Protein AF-A0A7K7WA60-F1 (afdb_monomer)

InterPro domains:
  IPR001965 Zinc finger, PHD-type [SM00249] (59-110)
  IPR001965 Zinc finger, PHD-type [SM00249] (158-195)
  IPR002999 Tudor domain [SM00333] (1-56)
  IPR011011 Zinc finger, FYVE/PHD-type [SSF57903] (53-120)
  IPR011011 Zinc finger, FYVE/PHD-type [SSF57903] (157-209)
  IPR013083 Zinc finger, RING/FYVE/PHD-type [G3DSA:3.30.40.10] (54-106)
  IPR019786 Zinc finger, PHD-type, conserved site [PS01359] (60-109)
  IPR019787 Zinc finger, PHD-finger [PF00628] (60-109)
  IPR019787 Zinc finger, PHD-finger [PS50016] (57-112)
  IPR040477 Lysine-specific demethylase 4-like, Tudor domain [PF18104] (4-39)
  IPR047400 PHD finger protein 19, Tudor domain [cd20451] (1-56)

Secondary structure (DSSP, 8-state):
--TT-EEEEE-TTS-EEEEEEEEEETTTTEEEEEETTS-EEEEEGGGEE-PPPTTS---BTTT-----BTTB-EEEPTTT--EEEGGGSSSPPPTT-SSTTPPP--HHHHHHHH--TTS---SSHHHHHHHHHHTS-SS-STTS----TTTS-TTTTEEEPTTT--EEEGGG-SS-SSPPPTT---EEEE-HHHHTSSPEEEEPPPPHHHHHHHHHHHHHHHSS-S-EEHHHHHHHHHHTTTTTT-GGGTT--HHHHHHHHHHHHHH-TTTEEEGGGGTS-TTEEEESS--PPPPPGGGS-SSPPPP-------------------

Organism: NCBI:txid2585813

Solvent-accessible surface area (backbone atoms only — not comparable to full-atom values): 19491 Å² total; per-residue (Å²): 139,56,68,72,41,72,34,39,35,53,47,94,53,66,48,71,41,62,29,33,28,70,41,78,38,78,91,73,47,26,30,36,31,36,34,87,86,68,49,74,49,79,42,46,53,93,39,52,46,67,66,45,67,88,92,60,84,73,34,19,79,77,82,66,50,65,78,66,48,94,97,28,46,68,48,57,16,70,81,38,56,42,20,31,29,19,77,75,34,70,54,64,52,71,84,75,91,55,64,92,91,61,76,50,65,46,62,69,54,33,49,68,72,27,46,33,88,47,22,21,46,76,66,63,70,58,22,54,52,41,56,60,38,51,49,45,76,92,63,67,75,84,80,47,74,87,66,62,91,81,77,58,69,50,46,54,34,31,48,54,20,72,82,83,63,49,77,40,36,40,17,71,34,62,63,56,89,54,46,70,53,49,30,60,54,50,56,51,32,34,44,22,51,83,53,74,45,76,52,47,70,41,82,43,80,56,50,58,56,52,52,51,44,41,43,50,45,35,55,38,73,80,41,93,57,77,66,42,45,56,65,61,49,50,51,50,47,63,76,39,48,72,66,61,57,32,61,90,56,62,82,63,52,77,85,59,48,55,63,50,46,53,50,32,51,67,70,40,57,88,52,30,42,53,22,57,85,70,82,43,62,85,56,28,37,30,61,68,62,96,61,61,61,78,63,70,76,89,78,55,74,95,65,75,85,68,87,80,77,86,76,79,84,78,84,79,84,88,81,88,82,90,84,80,92,130

Structure (mmCIF, N/CA/C/O backbone):
data_AF-A0A7K7WA60-F1
#
_entry.id   AF-A0A7K7WA60-F1
#
loop_
_atom_site.group_PDB
_atom_site.id
_atom_site.type_symbol
_atom_site.label_atom_id
_atom_site.label_alt_id
_atom_site.label_comp_id
_atom_site.label_asym_id
_atom_site.label_entity_id
_atom_site.label_seq_id
_atom_site.pdbx_PDB_ins_code
_atom_site.Cartn_x
_atom_site.Cartn_y
_atom_site.Cartn_z
_atom_site.occupancy
_atom_site.B_iso_or_equiv
_atom_site.auth_seq_id
_atom_site.auth_comp_id
_atom_site.auth_asym_id
_atom_site.auth_atom_id
_atom_site.pdbx_PDB_model_num
ATOM 1 N N . LEU A 1 1 ? 25.988 -6.274 -8.876 1.00 86.44 1 LEU A N 1
ATOM 2 C CA . LEU A 1 1 ? 25.800 -5.627 -7.558 1.00 86.44 1 LEU A CA 1
ATOM 3 C C . LEU A 1 1 ? 27.104 -5.752 -6.798 1.00 86.44 1 LEU A C 1
ATOM 5 O O . LEU A 1 1 ? 27.635 -6.856 -6.752 1.00 86.44 1 LEU A O 1
ATOM 9 N N . THR A 1 2 ? 27.623 -4.658 -6.253 1.00 91.44 2 THR A N 1
ATOM 10 C CA . THR A 1 2 ? 28.929 -4.633 -5.575 1.00 91.44 2 THR A CA 1
ATOM 11 C C . THR A 1 2 ? 28.818 -4.040 -4.174 1.00 91.44 2 THR A C 1
ATOM 13 O O . THR A 1 2 ? 27.894 -3.280 -3.874 1.00 91.44 2 THR A O 1
ATOM 16 N N . GLU A 1 3 ? 29.740 -4.409 -3.285 1.00 94.75 3 GLU A N 1
ATOM 17 C CA . GLU A 1 3 ? 29.825 -3.792 -1.961 1.00 94.75 3 GLU A CA 1
ATOM 18 C C . GLU A 1 3 ? 30.139 -2.296 -2.079 1.00 94.75 3 GLU A C 1
ATOM 20 O O . GLU A 1 3 ? 30.864 -1.857 -2.967 1.00 94.75 3 GLU A O 1
ATOM 25 N N . GLY A 1 4 ? 29.538 -1.490 -1.207 1.00 92.94 4 GLY A N 1
ATOM 26 C CA . GLY A 1 4 ? 29.656 -0.035 -1.239 1.00 92.94 4 GLY A CA 1
ATOM 27 C C . GLY A 1 4 ? 28.701 0.669 -2.209 1.00 92.94 4 GLY A C 1
ATOM 28 O O . GLY A 1 4 ? 28.496 1.872 -2.049 1.00 92.94 4 GLY A O 1
ATOM 29 N N . GLN A 1 5 ? 28.067 -0.053 -3.139 1.00 93.00 5 GLN A N 1
ATOM 30 C CA . GLN A 1 5 ? 27.120 0.509 -4.104 1.00 93.00 5 GLN A CA 1
ATOM 31 C C . GLN A 1 5 ? 25.846 1.032 -3.418 1.00 93.00 5 GLN A C 1
ATOM 33 O O . GLN A 1 5 ? 25.255 0.348 -2.575 1.00 93.00 5 GLN A O 1
ATOM 38 N N . TYR A 1 6 ? 25.396 2.224 -3.821 1.00 93.50 6 TYR A N 1
ATOM 39 C CA . TYR A 1 6 ? 24.077 2.753 -3.467 1.00 93.50 6 TYR A CA 1
ATOM 40 C C . TYR A 1 6 ? 23.006 2.223 -4.422 1.00 93.50 6 TYR A C 1
ATOM 42 O O . TYR A 1 6 ? 23.188 2.217 -5.641 1.00 93.50 6 TYR A O 1
ATOM 50 N N . VAL A 1 7 ? 21.888 1.771 -3.862 1.00 94.38 7 VAL A N 1
ATOM 51 C CA . VAL A 1 7 ? 20.790 1.123 -4.585 1.00 94.38 7 VAL A CA 1
ATOM 52 C C . VAL A 1 7 ? 19.435 1.524 -4.005 1.00 94.38 7 VAL A C 1
ATOM 54 O O . VAL A 1 7 ? 19.339 1.941 -2.853 1.00 94.38 7 VAL A O 1
ATOM 57 N N . LEU A 1 8 ? 18.376 1.372 -4.801 1.00 94.00 8 LEU A N 1
ATOM 58 C CA . LEU A 1 8 ? 16.996 1.477 -4.336 1.00 94.00 8 LEU A CA 1
ATOM 59 C C . LEU A 1 8 ? 16.448 0.078 -4.057 1.00 94.00 8 LEU A C 1
ATOM 61 O O . LEU A 1 8 ? 16.379 -0.757 -4.957 1.00 94.00 8 LEU A O 1
ATOM 65 N N . CYS A 1 9 ? 16.022 -0.172 -2.828 1.00 94.06 9 CYS A N 1
ATOM 66 C CA . CYS A 1 9 ? 15.467 -1.450 -2.400 1.00 94.06 9 CYS A CA 1
ATOM 67 C C . CYS A 1 9 ? 13.950 -1.352 -2.266 1.00 94.06 9 CYS A C 1
ATOM 69 O O . CYS A 1 9 ? 13.446 -0.478 -1.561 1.00 94.06 9 CYS A O 1
ATOM 71 N N . ARG A 1 10 ? 13.222 -2.267 -2.907 1.00 93.38 10 ARG A N 1
ATOM 72 C CA . ARG A 1 10 ? 11.777 -2.415 -2.732 1.00 93.38 10 ARG A CA 1
ATOM 73 C C . ARG A 1 10 ? 11.485 -3.113 -1.402 1.00 93.38 10 ARG A C 1
ATOM 75 O O . ARG A 1 10 ? 12.012 -4.192 -1.148 1.00 93.38 10 ARG A O 1
ATOM 82 N N . TRP A 1 11 ? 10.629 -2.523 -0.573 1.00 92.38 11 TRP A N 1
ATOM 83 C CA . TRP A 1 11 ? 10.268 -3.063 0.739 1.00 92.38 11 TRP A CA 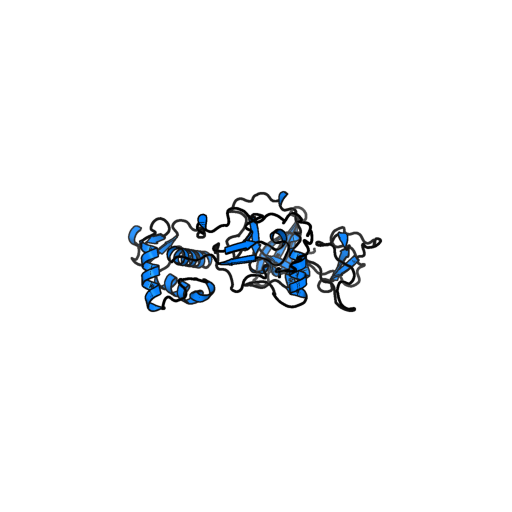1
ATOM 84 C C . TRP A 1 11 ? 8.901 -3.759 0.750 1.00 92.38 11 TRP A C 1
ATOM 86 O O . TRP A 1 11 ? 8.201 -3.826 -0.263 1.00 92.38 11 TRP A O 1
ATOM 96 N N . THR A 1 12 ? 8.508 -4.291 1.912 1.00 88.69 12 THR A N 1
ATOM 97 C CA . THR A 1 12 ? 7.264 -5.065 2.094 1.00 88.69 12 THR A CA 1
ATOM 98 C C . THR A 1 12 ? 5.980 -4.245 1.962 1.00 88.69 12 THR A C 1
ATOM 100 O O . THR A 1 12 ? 4.900 -4.818 1.943 1.00 88.69 12 THR A O 1
ATOM 103 N N . ASP A 1 13 ? 6.072 -2.918 1.915 1.00 88.00 13 ASP A N 1
ATOM 104 C CA . ASP A 1 13 ? 4.957 -2.003 1.631 1.00 88.00 13 ASP A CA 1
ATOM 105 C C . ASP A 1 13 ? 4.886 -1.597 0.146 1.00 88.00 13 ASP A C 1
ATOM 107 O O . ASP A 1 13 ? 4.010 -0.832 -0.257 1.00 88.00 13 ASP A O 1
ATOM 111 N N . GLY A 1 14 ? 5.796 -2.119 -0.683 1.00 88.00 14 GLY A N 1
ATOM 112 C CA . GLY A 1 14 ? 5.893 -1.819 -2.105 1.00 88.00 14 GLY A CA 1
ATOM 113 C C . GLY A 1 14 ? 6.617 -0.513 -2.441 1.00 88.00 14 GLY A C 1
ATOM 114 O O . GLY A 1 14 ? 6.744 -0.215 -3.630 1.00 88.00 14 GLY A O 1
ATOM 115 N N . LEU A 1 15 ? 7.097 0.239 -1.444 1.00 93.12 15 LEU A N 1
ATOM 116 C CA . LEU A 1 15 ? 7.880 1.462 -1.632 1.00 93.12 15 LEU A CA 1
ATOM 117 C C . LEU A 1 15 ? 9.367 1.151 -1.839 1.00 93.12 15 LEU A C 1
ATOM 119 O O . LEU A 1 15 ? 9.827 0.034 -1.596 1.00 93.12 15 LEU A O 1
ATOM 123 N N . TYR A 1 16 ? 10.109 2.151 -2.316 1.00 93.12 16 TYR A N 1
ATOM 124 C CA . TYR A 1 16 ? 11.544 2.060 -2.575 1.00 93.12 16 TYR A CA 1
ATOM 125 C C . TYR A 1 16 ? 12.317 2.926 -1.588 1.00 93.12 16 TYR A C 1
ATOM 127 O O . TYR A 1 16 ? 11.989 4.097 -1.410 1.00 93.12 16 TYR A O 1
ATOM 135 N N . TYR A 1 17 ? 13.366 2.353 -1.009 1.00 95.00 17 TYR A N 1
ATOM 136 C CA . TYR A 1 17 ? 14.212 2.992 -0.007 1.00 95.00 17 TYR A CA 1
ATOM 137 C C . TYR A 1 17 ? 15.661 2.996 -0.472 1.00 95.00 17 TYR A C 1
ATOM 139 O O . TYR A 1 17 ? 16.139 1.995 -1.014 1.00 95.00 17 TYR A O 1
ATOM 147 N N . LEU A 1 18 ? 16.358 4.111 -0.263 1.00 94.69 18 LEU A N 1
ATOM 148 C CA . LEU A 1 18 ? 17.784 4.201 -0.541 1.00 94.69 18 LEU A CA 1
ATOM 149 C C . LEU A 1 18 ? 18.560 3.359 0.475 1.00 94.69 18 LEU A C 1
ATOM 151 O O . LEU A 1 18 ? 18.296 3.392 1.677 1.00 94.69 18 LEU A O 1
ATOM 155 N N . GLY A 1 19 ? 19.533 2.601 -0.016 1.00 96.00 19 GLY A N 1
ATOM 156 C CA . GLY A 1 19 ? 20.423 1.833 0.835 1.00 96.00 19 GLY A CA 1
ATOM 157 C C . GLY A 1 19 ? 21.795 1.627 0.215 1.00 96.00 19 GLY A C 1
ATOM 158 O O . GLY A 1 19 ? 21.986 1.759 -0.993 1.00 96.00 19 GLY A O 1
ATOM 159 N N . LYS A 1 20 ? 22.762 1.290 1.068 1.00 97.06 20 LYS A N 1
ATOM 160 C CA . LYS A 1 20 ? 24.139 0.969 0.688 1.00 97.06 20 LYS A CA 1
ATOM 161 C C . LYS A 1 20 ? 24.409 -0.515 0.902 1.00 97.06 20 LYS A C 1
ATOM 163 O O . LYS A 1 20 ? 24.217 -1.028 2.009 1.00 97.06 20 LYS A O 1
ATOM 168 N N . ILE A 1 21 ? 24.878 -1.201 -0.138 1.00 97.44 21 ILE A N 1
ATOM 169 C CA . ILE A 1 21 ? 25.244 -2.618 -0.061 1.00 97.44 21 ILE A CA 1
ATOM 170 C C . ILE A 1 21 ? 26.464 -2.771 0.851 1.00 97.44 21 ILE A C 1
ATOM 172 O O . ILE A 1 21 ? 27.498 -2.138 0.645 1.00 97.44 21 ILE A O 1
ATOM 176 N N . LYS A 1 22 ? 26.337 -3.618 1.873 1.00 97.12 22 LYS A N 1
ATOM 177 C CA . LYS A 1 22 ? 27.415 -3.970 2.805 1.00 97.12 22 LYS A CA 1
ATOM 178 C C . LYS A 1 22 ? 28.029 -5.326 2.522 1.00 97.12 22 LYS A C 1
ATOM 180 O O . LYS A 1 22 ? 29.212 -5.478 2.772 1.00 97.12 22 LYS A O 1
ATOM 185 N N . ARG A 1 23 ? 27.225 -6.299 2.084 1.00 96.62 23 ARG A N 1
ATOM 186 C CA . ARG A 1 23 ? 27.684 -7.646 1.714 1.00 96.62 23 ARG A CA 1
ATOM 187 C C . ARG A 1 23 ? 26.853 -8.196 0.570 1.00 96.62 23 ARG A C 1
ATOM 189 O O . ARG A 1 23 ? 25.649 -7.932 0.514 1.00 96.62 23 ARG A O 1
ATOM 196 N N . VAL A 1 24 ? 27.463 -9.004 -0.291 1.00 96.62 24 VAL A N 1
ATOM 197 C CA . VAL A 1 24 ? 26.779 -9.706 -1.387 1.00 96.62 24 VAL A CA 1
ATOM 198 C C . VAL A 1 24 ? 26.836 -11.214 -1.140 1.00 96.62 24 VAL A C 1
ATOM 200 O O . VAL A 1 24 ? 27.896 -11.762 -0.866 1.00 96.62 24 VAL A O 1
ATOM 203 N N . SER A 1 25 ? 25.694 -11.898 -1.233 1.00 94.88 25 SER A N 1
ATOM 204 C CA . SER A 1 25 ? 25.605 -13.357 -1.145 1.00 94.88 25 SER A CA 1
ATOM 205 C C . SER A 1 25 ? 25.096 -13.928 -2.465 1.00 94.88 25 SER A C 1
ATOM 207 O O . SER A 1 25 ? 23.914 -13.809 -2.786 1.00 94.88 25 SER A O 1
ATOM 209 N N . GLY A 1 26 ? 25.997 -14.567 -3.219 1.00 91.56 26 GLY A N 1
ATOM 210 C CA . GLY A 1 26 ? 25.660 -15.257 -4.469 1.00 91.56 26 GLY A CA 1
ATOM 211 C C . GLY A 1 26 ? 24.759 -16.473 -4.256 1.00 91.56 26 GLY A C 1
ATOM 212 O O . GLY A 1 26 ? 23.764 -16.633 -4.957 1.00 91.56 26 GLY A O 1
ATOM 213 N N . SER A 1 27 ? 25.042 -17.286 -3.234 1.00 91.88 27 SER A N 1
ATOM 214 C CA . SER A 1 27 ? 24.275 -18.505 -2.935 1.00 91.88 27 SER A CA 1
ATOM 215 C C . SER A 1 27 ? 22.827 -18.226 -2.534 1.00 91.88 27 SER A C 1
ATOM 217 O O . SER A 1 27 ? 21.926 -18.960 -2.919 1.00 91.88 27 SER A O 1
ATOM 219 N N . LYS A 1 28 ? 22.585 -17.140 -1.791 1.00 90.12 28 LYS A N 1
ATOM 220 C CA . LYS A 1 28 ? 21.239 -16.736 -1.357 1.00 90.12 28 LYS A CA 1
ATOM 221 C C . LYS A 1 28 ? 20.584 -15.712 -2.281 1.00 90.12 28 LYS A C 1
ATOM 223 O O . LYS A 1 28 ? 19.523 -15.203 -1.924 1.00 90.12 28 LYS A O 1
ATOM 228 N N . GLN A 1 29 ? 21.233 -15.343 -3.391 1.00 94.12 29 GLN A N 1
ATOM 229 C CA . GLN A 1 29 ? 20.758 -14.320 -4.333 1.00 94.12 29 GLN A CA 1
ATOM 230 C C . GLN A 1 29 ? 20.267 -13.049 -3.605 1.00 94.12 29 GLN A C 1
ATOM 232 O O . GLN A 1 29 ? 19.177 -12.528 -3.859 1.00 94.12 29 GLN A O 1
ATOM 237 N N . SER A 1 30 ? 21.041 -12.587 -2.615 1.00 95.88 30 SER A N 1
ATOM 238 C CA . SER A 1 30 ? 20.673 -11.464 -1.743 1.00 95.88 30 SER A CA 1
ATOM 239 C C . SER A 1 30 ? 21.870 -10.602 -1.346 1.00 95.88 30 SER A C 1
ATOM 241 O O . SER A 1 30 ? 23.029 -10.999 -1.478 1.00 95.88 30 SER A O 1
ATOM 243 N N . CYS A 1 31 ? 21.593 -9.391 -0.872 1.00 97.06 31 CYS A N 1
ATOM 244 C CA . CYS A 1 31 ? 22.583 -8.450 -0.360 1.00 97.06 31 CYS A CA 1
ATOM 245 C C . CYS A 1 31 ? 22.190 -7.981 1.041 1.00 97.06 31 CYS A C 1
ATOM 247 O O . CYS A 1 31 ? 21.019 -7.714 1.301 1.00 97.06 31 CYS A O 1
ATOM 249 N N . LEU A 1 32 ? 23.167 -7.826 1.932 1.00 97.50 32 LEU A N 1
ATOM 250 C CA . LEU A 1 32 ? 22.970 -7.107 3.186 1.00 97.50 32 LEU A CA 1
ATOM 251 C C . LEU A 1 32 ? 23.038 -5.610 2.887 1.00 97.50 32 LEU A C 1
ATOM 253 O O . LEU A 1 32 ? 24.071 -5.127 2.423 1.00 97.50 32 LEU A O 1
ATOM 257 N N . VAL A 1 33 ? 21.961 -4.879 3.160 1.00 97.69 33 VAL A N 1
ATOM 258 C CA . VAL A 1 33 ? 21.838 -3.448 2.855 1.00 97.69 33 VAL A CA 1
ATOM 259 C C . VAL A 1 33 ? 21.688 -2.656 4.150 1.00 97.69 33 VAL A C 1
ATOM 261 O O . VAL A 1 33 ? 20.957 -3.069 5.048 1.00 97.69 33 VAL A O 1
ATOM 264 N N . THR A 1 34 ? 22.403 -1.533 4.259 1.00 97.75 34 THR A N 1
ATOM 265 C CA . THR A 1 34 ? 22.184 -0.517 5.303 1.00 97.75 34 THR A CA 1
ATOM 266 C C . THR A 1 34 ? 21.328 0.611 4.741 1.00 97.75 34 THR A C 1
ATOM 268 O O . THR A 1 34 ? 21.679 1.161 3.698 1.00 97.75 34 THR A O 1
ATOM 271 N N . PHE A 1 35 ? 20.232 0.935 5.420 1.00 97.00 35 PHE A N 1
ATOM 272 C CA . PHE A 1 35 ? 19.309 2.010 5.048 1.00 97.00 35 PHE A CA 1
ATOM 273 C C . PHE A 1 35 ? 19.679 3.331 5.736 1.00 97.00 35 PHE A C 1
ATOM 275 O O . PHE A 1 35 ? 20.561 3.366 6.596 1.00 97.00 35 PHE A O 1
ATOM 282 N N . GLU A 1 36 ? 19.011 4.420 5.353 1.00 96.00 36 GLU A N 1
ATOM 283 C CA . GLU A 1 36 ? 19.264 5.777 5.869 1.00 96.00 36 GLU A CA 1
ATOM 284 C C . GLU A 1 36 ? 19.056 5.903 7.388 1.00 96.00 36 GLU A C 1
ATOM 286 O O . GLU A 1 36 ? 19.738 6.684 8.043 1.00 96.00 36 GLU A O 1
ATOM 291 N N . ASP A 1 37 ? 18.176 5.085 7.971 1.00 94.94 37 ASP A N 1
ATOM 292 C CA . ASP A 1 37 ? 17.924 5.013 9.417 1.00 94.94 37 ASP A CA 1
ATOM 293 C C . ASP A 1 37 ? 18.926 4.118 10.176 1.00 94.94 37 ASP A C 1
ATOM 295 O O . ASP A 1 37 ? 18.720 3.791 11.345 1.00 94.94 37 ASP A O 1
ATOM 299 N N . ASN A 1 38 ? 20.011 3.700 9.515 1.00 95.50 38 ASN A N 1
ATOM 300 C CA . ASN A 1 38 ? 21.022 2.752 9.993 1.00 95.50 38 ASN A CA 1
ATOM 301 C C . ASN A 1 38 ? 20.531 1.314 10.220 1.00 95.50 38 ASN A C 1
ATOM 303 O O . ASN A 1 38 ? 21.319 0.460 10.652 1.00 95.50 38 ASN A O 1
ATOM 307 N N . SER A 1 39 ? 19.275 0.997 9.898 1.00 96.56 39 SER A N 1
ATOM 308 C CA . SER A 1 39 ? 18.794 -0.379 9.943 1.00 96.56 39 SER A CA 1
ATOM 309 C C . SER A 1 39 ? 19.490 -1.243 8.884 1.00 96.56 39 SER A C 1
ATOM 311 O O . SER A 1 39 ? 19.956 -0.760 7.846 1.00 96.56 39 SER A O 1
ATOM 313 N N . LYS A 1 40 ? 19.617 -2.546 9.165 1.00 97.38 40 LYS A N 1
ATOM 314 C CA . LYS A 1 40 ? 20.321 -3.505 8.302 1.00 97.38 40 LYS A CA 1
ATOM 315 C C . LYS A 1 40 ? 19.440 -4.711 8.032 1.00 97.38 40 LYS A C 1
ATOM 317 O O . LYS A 1 40 ? 19.065 -5.413 8.968 1.00 97.38 40 LYS A O 1
ATOM 322 N N . TYR A 1 41 ? 19.169 -4.983 6.759 1.00 96.88 41 TYR A N 1
ATOM 323 C CA . TYR A 1 41 ? 18.376 -6.141 6.348 1.00 96.88 41 TYR A CA 1
ATOM 324 C C . TYR A 1 41 ? 18.967 -6.817 5.115 1.00 96.88 41 TYR A C 1
ATOM 326 O O . TYR A 1 41 ? 19.611 -6.181 4.279 1.00 96.88 41 TYR A O 1
ATOM 334 N N . TRP A 1 42 ? 18.736 -8.124 5.009 1.00 96.06 42 TRP A N 1
ATOM 335 C CA . TRP A 1 42 ? 18.990 -8.871 3.784 1.00 96.06 42 TRP A CA 1
ATOM 336 C C . TRP A 1 42 ? 17.872 -8.592 2.779 1.00 96.06 42 TRP A C 1
ATOM 338 O O . TRP A 1 42 ? 16.696 -8.759 3.097 1.00 96.06 42 TRP A O 1
ATOM 348 N N . VAL A 1 43 ? 18.246 -8.176 1.573 1.00 95.38 43 VAL A N 1
ATOM 349 C CA . VAL A 1 43 ? 17.335 -7.857 0.469 1.00 95.38 43 VAL A CA 1
ATOM 350 C C . VAL A 1 43 ? 17.661 -8.768 -0.710 1.00 95.38 43 VAL A C 1
ATOM 352 O O . VAL A 1 43 ? 18.823 -8.904 -1.0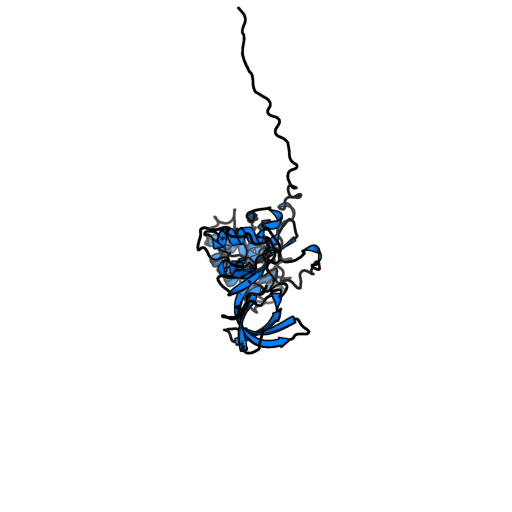92 1.00 95.38 43 VAL A O 1
ATOM 355 N N . LEU A 1 44 ? 16.647 -9.415 -1.281 1.00 93.62 44 LEU A N 1
ATOM 356 C CA . LEU A 1 44 ? 16.804 -10.288 -2.447 1.00 93.62 44 LEU A CA 1
ATOM 357 C C . LEU A 1 44 ? 17.194 -9.466 -3.680 1.00 93.62 44 LEU A C 1
ATOM 359 O O . LEU A 1 44 ? 16.699 -8.356 -3.863 1.00 93.62 44 LEU A O 1
ATOM 363 N N . TRP A 1 45 ? 18.011 -10.021 -4.578 1.00 92.06 45 TRP A N 1
ATOM 364 C CA . TRP A 1 45 ? 18.452 -9.322 -5.794 1.00 92.06 45 TRP A CA 1
ATOM 365 C C . TRP A 1 45 ? 17.286 -8.838 -6.663 1.00 92.06 45 TRP A C 1
ATOM 367 O O . TRP A 1 45 ? 17.348 -7.750 -7.234 1.00 92.06 45 TRP A O 1
ATOM 377 N N . LYS A 1 46 ? 16.183 -9.598 -6.710 1.00 87.88 46 LYS A N 1
ATOM 378 C CA . LYS A 1 46 ? 14.960 -9.216 -7.436 1.00 87.88 46 LYS A CA 1
ATOM 379 C C . LYS A 1 46 ? 14.303 -7.930 -6.914 1.00 87.88 46 LYS A C 1
ATOM 381 O O . LYS A 1 46 ? 13.603 -7.262 -7.674 1.00 87.88 46 LYS A O 1
ATOM 386 N N . ASP A 1 47 ? 14.545 -7.582 -5.651 1.00 91.62 47 ASP A N 1
ATOM 387 C CA . ASP A 1 47 ? 13.987 -6.410 -4.973 1.00 91.62 47 ASP A CA 1
ATOM 388 C C . ASP A 1 47 ? 14.993 -5.240 -4.918 1.00 91.62 47 ASP A C 1
ATOM 390 O O . ASP A 1 47 ? 14.687 -4.190 -4.355 1.00 91.62 47 ASP A O 1
ATOM 394 N N . ILE A 1 48 ? 16.170 -5.382 -5.543 1.00 92.81 48 ILE A N 1
ATOM 395 C CA . ILE A 1 48 ? 17.198 -4.339 -5.651 1.00 92.81 48 ILE A CA 1
ATOM 396 C C . ILE A 1 48 ? 17.167 -3.716 -7.051 1.00 92.81 48 ILE A C 1
ATOM 398 O O . ILE A 1 48 ? 17.262 -4.390 -8.080 1.00 92.81 48 ILE A O 1
ATOM 402 N N . GLN A 1 49 ? 17.072 -2.392 -7.091 1.00 89.81 49 GLN A N 1
ATOM 403 C CA . GLN A 1 49 ? 17.189 -1.573 -8.286 1.00 89.81 49 GLN A CA 1
ATOM 404 C C . GLN A 1 49 ? 18.496 -0.772 -8.233 1.00 89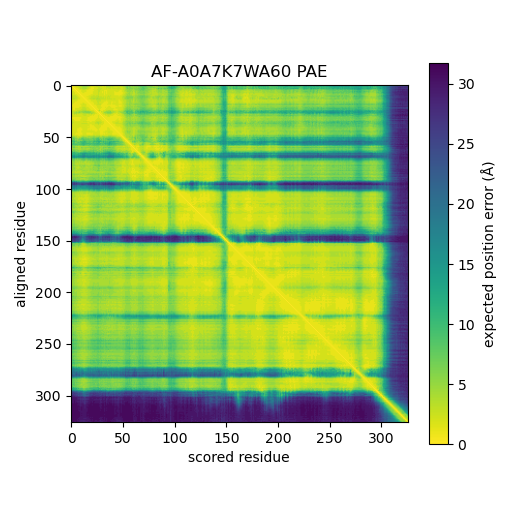.81 49 GLN A C 1
ATOM 406 O O . GLN A 1 49 ? 18.745 -0.028 -7.288 1.00 89.81 49 GLN A O 1
ATOM 411 N N . HIS A 1 50 ? 19.308 -0.897 -9.281 1.00 88.06 50 HIS A N 1
ATOM 412 C CA . HIS A 1 50 ? 20.539 -0.133 -9.476 1.00 88.06 50 HIS A CA 1
ATOM 413 C C . HIS A 1 50 ? 20.495 0.625 -10.809 1.00 88.06 50 HIS A C 1
ATOM 415 O O . HIS A 1 50 ? 19.613 0.384 -11.638 1.00 88.06 50 HIS A O 1
ATOM 421 N N . ALA A 1 51 ? 21.430 1.554 -10.997 1.00 85.56 51 ALA A N 1
ATOM 422 C CA . ALA A 1 51 ? 21.625 2.238 -12.268 1.00 85.56 51 ALA A CA 1
ATOM 423 C C . ALA A 1 51 ? 22.562 1.438 -13.189 1.00 85.56 51 ALA A C 1
ATOM 425 O O . ALA A 1 51 ? 23.363 0.625 -12.714 1.00 85.56 51 ALA A O 1
ATOM 426 N N . GLY A 1 52 ? 22.435 1.659 -14.496 1.00 81.19 52 GLY A N 1
ATOM 427 C CA . GLY A 1 52 ? 23.452 1.302 -15.478 1.00 81.19 52 GLY A CA 1
ATOM 428 C C . GLY A 1 52 ? 24.699 2.163 -15.296 1.00 81.19 52 GLY A C 1
ATOM 429 O O . GLY A 1 52 ? 24.643 3.230 -14.680 1.00 81.19 52 GLY A O 1
ATOM 430 N N . VAL A 1 53 ? 25.826 1.679 -15.807 1.00 80.38 53 VAL A N 1
ATOM 431 C CA . VAL A 1 53 ? 27.101 2.395 -15.758 1.00 80.38 53 VAL A CA 1
ATOM 432 C C . VAL A 1 53 ? 27.196 3.284 -17.006 1.00 80.38 53 VAL A C 1
ATOM 434 O O . VAL A 1 53 ? 27.080 2.763 -18.116 1.00 80.38 53 VAL A O 1
ATOM 437 N N . PRO A 1 54 ? 27.359 4.614 -16.865 1.00 77.94 54 PRO A N 1
ATOM 438 C CA . PRO A 1 54 ? 27.532 5.500 -18.013 1.00 77.94 54 PRO A CA 1
ATOM 439 C C . PRO A 1 54 ? 28.747 5.096 -18.855 1.00 77.94 54 PRO A C 1
ATOM 441 O O . PRO A 1 54 ? 29.807 4.810 -18.305 1.00 77.94 54 PRO A O 1
ATOM 444 N N . GLY A 1 55 ? 28.599 5.091 -20.180 1.00 77.31 55 GLY A N 1
ATOM 445 C CA . GLY A 1 55 ? 29.676 4.745 -21.115 1.00 77.31 55 GLY A CA 1
ATOM 446 C C . GLY A 1 55 ? 29.843 3.248 -21.399 1.00 77.31 55 GLY A C 1
ATOM 447 O O . GLY A 1 55 ? 30.591 2.901 -22.307 1.00 77.31 55 GLY A O 1
ATOM 448 N N . GLU A 1 56 ? 29.138 2.359 -20.689 1.00 83.12 56 GLU A N 1
ATOM 449 C CA . GLU A 1 56 ? 29.081 0.941 -21.065 1.00 83.12 56 GLU A CA 1
ATOM 450 C C . GLU A 1 56 ? 28.158 0.713 -22.272 1.00 83.12 56 GLU A C 1
ATOM 452 O O . GLU A 1 56 ? 27.118 1.362 -22.418 1.00 83.12 56 GLU A O 1
ATOM 457 N N . GLU A 1 57 ? 28.510 -0.265 -23.112 1.00 83.06 57 GLU A N 1
ATOM 458 C CA . GLU A 1 57 ? 27.643 -0.709 -24.206 1.00 83.06 57 GLU A CA 1
ATOM 459 C C . GLU A 1 57 ? 26.280 -1.197 -23.685 1.00 83.06 57 GLU A C 1
ATOM 461 O O . GLU A 1 57 ? 26.214 -1.943 -22.695 1.00 83.06 57 GLU A O 1
ATOM 466 N N . PRO A 1 58 ? 25.178 -0.847 -24.371 1.00 83.50 58 PRO A N 1
ATOM 467 C CA . PRO A 1 58 ? 23.848 -1.243 -23.950 1.00 83.50 58 PRO A CA 1
ATOM 468 C C . PRO A 1 58 ? 23.681 -2.764 -24.051 1.00 83.50 58 PRO A C 1
ATOM 470 O O . PRO A 1 58 ? 23.661 -3.344 -25.133 1.00 83.50 58 PRO A O 1
ATOM 473 N N . LYS A 1 59 ? 23.507 -3.416 -22.900 1.00 90.81 59 LYS A N 1
ATOM 474 C CA . LYS A 1 59 ? 23.114 -4.828 -22.796 1.00 90.81 59 LYS A CA 1
ATOM 475 C C . LYS A 1 59 ? 21.769 -4.961 -22.103 1.00 90.81 59 LYS A C 1
ATOM 477 O O . LYS A 1 59 ? 21.408 -4.150 -21.243 1.00 90.81 59 LYS A O 1
ATOM 482 N N . CYS A 1 60 ? 21.027 -6.008 -22.442 1.00 92.25 60 CYS A N 1
ATOM 483 C CA . CYS A 1 60 ? 19.769 -6.285 -21.775 1.00 92.25 60 CYS A CA 1
ATOM 484 C C . CYS A 1 60 ? 20.001 -6.730 -20.328 1.00 92.25 60 CYS A C 1
ATOM 486 O O . CYS A 1 60 ? 20.723 -7.681 -20.054 1.00 92.25 60 CYS A O 1
ATOM 488 N N . SER A 1 61 ? 19.315 -6.089 -19.386 1.00 90.38 61 SER A N 1
ATOM 489 C CA . SER A 1 61 ? 19.416 -6.389 -17.950 1.00 90.38 61 SER A CA 1
ATOM 490 C C . SER A 1 61 ? 18.687 -7.671 -17.532 1.00 90.38 61 SER A C 1
ATOM 492 O O . SER A 1 61 ? 18.673 -8.003 -16.349 1.00 90.38 61 SER A O 1
ATOM 494 N N . VAL A 1 62 ? 18.043 -8.360 -18.478 1.00 90.56 62 VAL A N 1
ATOM 495 C CA . VAL A 1 62 ? 17.291 -9.601 -18.247 1.00 90.56 62 VAL A CA 1
ATOM 496 C C . VAL A 1 62 ? 18.064 -10.799 -18.795 1.00 90.56 62 VAL A C 1
ATOM 498 O O . VAL A 1 62 ? 18.410 -11.684 -18.024 1.00 90.56 62 VA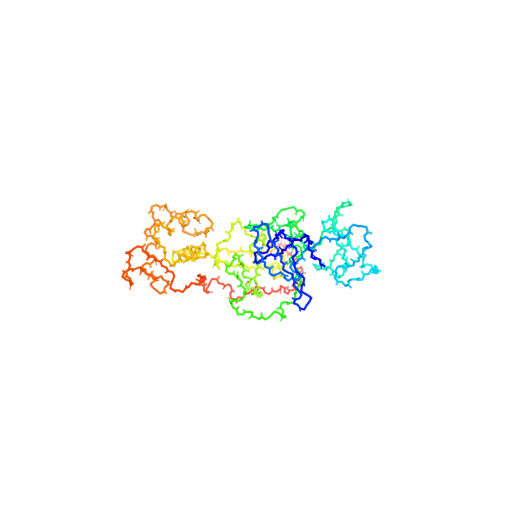L A O 1
ATOM 501 N N . CYS A 1 63 ? 18.380 -10.817 -20.095 1.00 92.00 63 CYS A N 1
ATOM 502 C CA . CYS A 1 63 ? 19.094 -11.932 -20.733 1.00 92.00 63 CYS A CA 1
ATOM 503 C C . CYS A 1 63 ? 20.615 -11.730 -20.838 1.00 92.00 63 CYS A C 1
ATOM 505 O O . CYS A 1 63 ? 21.316 -12.636 -21.272 1.00 92.00 63 CYS A O 1
ATOM 507 N N . LEU A 1 64 ? 21.129 -10.544 -20.481 1.00 89.62 64 LEU A N 1
ATOM 508 C CA . LEU A 1 64 ? 22.539 -10.139 -20.612 1.00 89.62 64 LEU A CA 1
ATOM 509 C C . LEU A 1 64 ? 23.070 -10.059 -22.057 1.00 89.62 64 LEU A C 1
ATOM 511 O O . LEU A 1 64 ? 24.235 -9.717 -22.257 1.00 89.62 64 LEU A O 1
ATOM 515 N N . GLY A 1 65 ? 22.221 -10.304 -23.059 1.00 89.12 65 GLY A N 1
ATOM 516 C CA . GLY A 1 65 ? 22.561 -10.198 -24.475 1.00 89.12 65 GLY A CA 1
ATOM 517 C C . GLY A 1 65 ? 22.752 -8.754 -24.950 1.00 89.12 65 GLY A C 1
ATOM 518 O O . GLY A 1 65 ? 22.150 -7.819 -24.413 1.00 89.12 65 GLY A O 1
ATOM 519 N N . LYS A 1 66 ? 23.585 -8.594 -25.984 1.00 86.88 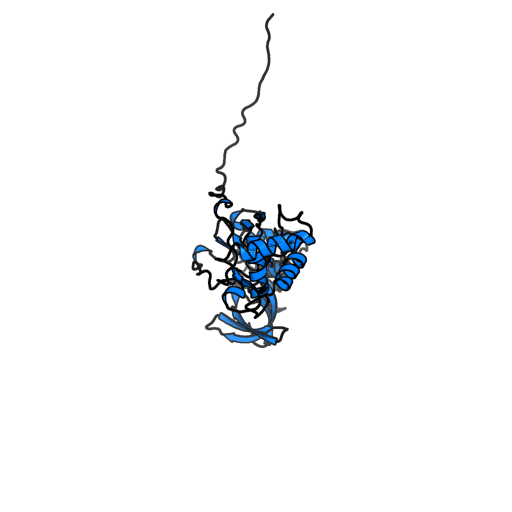66 LYS A N 1
ATOM 520 C CA . LYS A 1 66 ? 23.915 -7.307 -26.625 1.00 86.88 66 LYS A CA 1
ATOM 521 C C . LYS A 1 66 ? 23.330 -7.147 -28.031 1.00 86.88 66 LYS A C 1
ATOM 523 O O . LYS A 1 66 ? 23.294 -6.042 -28.553 1.00 86.88 66 LYS A O 1
ATOM 528 N N . THR A 1 67 ? 22.906 -8.239 -28.660 1.00 83.88 67 THR A N 1
ATOM 529 C CA . THR A 1 67 ? 22.483 -8.245 -30.062 1.00 83.88 67 THR A CA 1
ATOM 530 C C . THR A 1 67 ? 21.047 -7.732 -30.199 1.00 83.88 67 THR A C 1
ATOM 532 O O . THR A 1 67 ? 20.139 -8.327 -29.609 1.00 83.88 67 THR A O 1
ATOM 535 N N . PRO A 1 68 ? 20.800 -6.635 -30.935 1.00 80.75 68 PRO A N 1
ATOM 536 C CA . PRO A 1 68 ? 19.445 -6.264 -31.324 1.00 80.75 68 PRO A CA 1
ATOM 537 C C . PRO A 1 68 ? 18.921 -7.258 -32.370 1.00 80.75 68 PRO A C 1
ATOM 539 O O . PRO A 1 68 ? 19.690 -7.798 -33.167 1.00 80.75 68 PRO A O 1
ATOM 542 N N . GLY A 1 69 ? 17.616 -7.526 -32.346 1.00 77.25 69 GLY A N 1
ATOM 543 C CA . GLY A 1 69 ? 16.935 -8.339 -33.356 1.00 77.25 69 GLY A CA 1
ATOM 544 C C . GLY A 1 69 ? 15.912 -7.513 -34.141 1.00 77.25 69 GLY A C 1
ATOM 545 O O . GLY A 1 69 ? 15.518 -6.444 -33.674 1.00 77.25 69 GLY A O 1
ATOM 546 N N . PRO A 1 70 ? 15.420 -8.000 -35.295 1.00 74.44 70 PRO A N 1
ATOM 547 C CA . PRO A 1 70 ? 14.339 -7.337 -36.023 1.00 74.44 70 PRO A CA 1
ATOM 548 C C . PRO A 1 70 ? 13.113 -7.175 -35.108 1.00 74.44 70 PRO A C 1
ATOM 550 O O . PRO A 1 70 ? 12.574 -8.169 -34.624 1.00 74.44 70 PRO A O 1
ATOM 553 N N . ALA A 1 71 ? 12.702 -5.932 -34.831 1.00 81.31 71 ALA A N 1
ATOM 554 C CA . ALA A 1 71 ? 11.628 -5.593 -33.882 1.00 81.31 71 ALA A CA 1
ATOM 555 C C . ALA A 1 71 ? 11.854 -6.066 -32.422 1.00 81.31 71 ALA A C 1
ATOM 557 O O . ALA A 1 71 ? 10.900 -6.275 -31.667 1.00 81.31 71 ALA A O 1
ATOM 558 N N . ASN A 1 72 ? 13.114 -6.241 -32.016 1.00 88.88 72 ASN A N 1
ATOM 559 C CA . ASN A 1 72 ? 13.511 -6.529 -30.640 1.00 88.88 72 ASN A CA 1
ATOM 560 C C . ASN A 1 72 ? 14.777 -5.738 -30.284 1.00 88.88 72 ASN A C 1
ATOM 562 O O . ASN A 1 72 ? 15.825 -6.308 -29.971 1.00 88.88 72 ASN A O 1
ATOM 566 N N . ASP A 1 73 ? 14.674 -4.416 -30.369 1.00 89.50 73 ASP A N 1
ATOM 567 C CA . ASP A 1 73 ? 15.765 -3.501 -30.044 1.00 89.50 73 ASP A CA 1
ATOM 568 C C . ASP A 1 73 ? 16.023 -3.446 -28.532 1.00 89.50 73 ASP A C 1
ATOM 570 O O . ASP A 1 73 ? 15.191 -3.844 -27.708 1.00 89.50 73 ASP A O 1
ATOM 574 N N . ILE A 1 74 ? 17.190 -2.928 -28.141 1.00 91.06 74 ILE A N 1
ATOM 575 C CA . ILE A 1 74 ? 17.509 -2.657 -26.735 1.00 91.06 74 ILE A CA 1
ATOM 576 C C . ILE A 1 74 ? 17.088 -1.223 -26.402 1.00 91.06 74 ILE A C 1
ATOM 578 O O . ILE A 1 74 ? 17.726 -0.258 -26.813 1.00 91.06 74 ILE A O 1
ATOM 582 N N . LEU A 1 75 ? 16.029 -1.080 -25.605 1.00 91.00 75 LEU A N 1
ATOM 583 C CA . LEU A 1 75 ? 15.564 0.209 -25.099 1.00 91.00 75 LEU A CA 1
ATOM 584 C C . LEU A 1 75 ? 16.297 0.593 -23.814 1.00 91.00 75 LEU A C 1
ATOM 586 O O . LEU A 1 75 ? 16.407 -0.211 -22.885 1.00 91.00 75 LEU A O 1
ATOM 590 N N . ILE A 1 76 ? 16.727 1.852 -23.727 1.00 91.38 76 ILE A N 1
ATOM 591 C CA . ILE A 1 76 ? 17.395 2.407 -22.546 1.00 91.38 76 ILE A CA 1
ATOM 592 C C . ILE A 1 76 ? 16.390 3.169 -21.691 1.00 91.38 76 ILE A C 1
ATOM 594 O O . ILE A 1 76 ? 15.707 4.083 -22.148 1.00 91.38 76 ILE A O 1
ATOM 598 N N . CYS A 1 77 ? 16.294 2.791 -20.418 1.00 92.44 77 CYS A N 1
ATOM 599 C CA . CYS A 1 77 ? 15.413 3.465 -19.474 1.00 92.44 77 CYS A CA 1
ATOM 600 C C . CYS A 1 77 ? 15.961 4.852 -19.109 1.00 92.44 77 CYS A C 1
ATOM 602 O O . CYS A 1 77 ? 17.003 4.948 -18.463 1.00 92.44 77 CYS A O 1
ATOM 604 N N . GLY A 1 78 ? 15.201 5.914 -19.383 1.00 90.56 78 GLY A N 1
ATOM 605 C CA . GLY A 1 78 ? 15.600 7.303 -19.119 1.00 90.56 78 GLY A CA 1
ATOM 606 C C . GLY A 1 78 ? 15.779 7.674 -17.640 1.00 90.56 78 GLY A C 1
ATOM 607 O O . GLY A 1 78 ? 16.222 8.775 -17.342 1.00 90.56 78 GLY A O 1
ATOM 608 N N . LYS A 1 79 ? 15.439 6.781 -16.695 1.00 90.75 79 LYS A N 1
ATOM 609 C CA . LYS A 1 79 ? 15.672 6.994 -15.252 1.00 90.75 79 LYS A CA 1
ATOM 610 C C . LYS A 1 79 ? 16.880 6.231 -14.714 1.00 90.75 79 LYS A C 1
ATOM 612 O O . LYS A 1 79 ? 17.624 6.775 -13.912 1.00 90.75 79 LYS A O 1
ATOM 617 N N . CYS A 1 80 ? 17.018 4.947 -15.050 1.00 91.50 80 CYS A N 1
ATOM 618 C CA . CYS A 1 80 ? 18.082 4.109 -14.478 1.00 91.50 80 CYS A CA 1
ATOM 619 C C . CYS A 1 80 ? 19.217 3.805 -15.453 1.00 91.50 80 CYS A C 1
ATOM 621 O O . CYS A 1 80 ? 20.186 3.192 -15.031 1.00 91.50 80 CYS A O 1
ATOM 623 N N . GLY A 1 81 ? 19.105 4.168 -16.732 1.00 90.38 81 GLY A N 1
ATOM 624 C CA . GLY A 1 81 ? 20.124 3.886 -17.746 1.00 90.38 81 GLY A CA 1
ATOM 625 C C . GLY A 1 81 ? 20.275 2.405 -18.111 1.00 90.38 81 GLY A C 1
ATOM 626 O O . GLY A 1 81 ? 21.137 2.061 -18.907 1.00 90.38 81 GLY A O 1
ATOM 627 N N . LEU A 1 82 ? 19.459 1.510 -17.545 1.00 91.75 82 LEU A N 1
ATOM 628 C CA . LEU A 1 82 ? 19.500 0.084 -17.866 1.00 91.75 82 LEU A CA 1
ATOM 629 C C . LEU A 1 82 ? 18.831 -0.205 -19.215 1.00 91.75 82 LEU A C 1
ATOM 631 O O . LEU A 1 82 ? 17.750 0.326 -19.496 1.00 91.75 82 LEU A O 1
ATOM 635 N N . GLY A 1 83 ? 19.459 -1.091 -19.992 1.00 92.12 83 GLY A N 1
ATOM 636 C CA . GLY A 1 83 ? 18.951 -1.598 -21.263 1.00 92.12 83 GLY A CA 1
ATOM 637 C C . GLY A 1 83 ? 18.022 -2.797 -21.105 1.00 92.12 83 GLY A C 1
ATOM 638 O O . GLY A 1 83 ? 18.228 -3.650 -20.235 1.00 92.12 83 GLY A O 1
ATOM 639 N N . TYR A 1 84 ? 17.002 -2.875 -21.957 1.00 93.44 84 TYR A N 1
ATOM 640 C CA . TYR A 1 84 ? 16.061 -3.990 -22.034 1.00 93.44 84 TYR A CA 1
ATOM 641 C C . TYR A 1 84 ? 15.740 -4.292 -23.494 1.00 93.44 84 TYR A C 1
ATOM 643 O O . TYR A 1 84 ? 15.271 -3.403 -24.199 1.00 93.44 84 TYR A O 1
ATOM 651 N N . HIS A 1 85 ? 15.916 -5.542 -23.925 1.00 93.19 85 HIS A N 1
ATOM 652 C CA . HIS A 1 85 ? 15.241 -6.011 -25.132 1.00 93.19 85 HIS A CA 1
ATOM 653 C C . HIS A 1 85 ? 13.733 -5.829 -24.976 1.00 93.19 85 HIS A C 1
ATOM 655 O O . HIS A 1 85 ? 13.184 -6.092 -23.898 1.00 93.19 85 HIS A O 1
ATOM 661 N N . GLN A 1 86 ? 13.068 -5.407 -26.047 1.00 92.25 86 GLN A N 1
ATOM 662 C CA . GLN A 1 86 ? 11.625 -5.171 -26.056 1.00 92.25 86 GLN A CA 1
ATOM 663 C C . GLN A 1 86 ? 10.834 -6.384 -25.565 1.00 92.25 86 GLN A C 1
ATOM 665 O O . GLN A 1 86 ? 9.959 -6.239 -24.708 1.00 92.25 86 GLN A O 1
ATOM 670 N N . GLN A 1 87 ? 11.190 -7.576 -26.049 1.00 92.75 87 GLN A N 1
ATOM 671 C CA . GLN A 1 87 ? 10.542 -8.841 -25.696 1.00 92.75 87 GLN A CA 1
ATOM 672 C C . GLN A 1 87 ? 10.934 -9.358 -24.304 1.00 92.75 87 GLN A C 1
ATOM 674 O O . GLN A 1 87 ? 10.189 -10.125 -23.702 1.00 92.75 87 GLN A O 1
ATOM 679 N N . CYS A 1 88 ? 12.072 -8.921 -23.753 1.00 92.94 88 CYS A N 1
ATOM 680 C CA . CYS A 1 88 ? 12.470 -9.274 -22.387 1.00 92.94 88 CYS A CA 1
ATOM 681 C C . CYS A 1 88 ? 11.797 -8.398 -21.319 1.00 92.94 88 CYS A C 1
ATOM 683 O O . CYS A 1 88 ? 11.862 -8.710 -20.128 1.00 92.94 88 CYS A O 1
ATOM 685 N N . HIS A 1 89 ? 11.196 -7.272 -21.707 1.00 93.25 89 HIS A N 1
ATOM 686 C CA . HIS A 1 89 ? 10.472 -6.403 -20.790 1.00 93.25 89 HIS A CA 1
ATOM 687 C C . HIS A 1 89 ? 9.029 -6.894 -20.579 1.00 93.25 89 HIS A C 1
ATOM 689 O O . HIS A 1 89 ? 8.406 -7.439 -21.484 1.00 93.25 89 HIS A O 1
ATOM 695 N N . VAL A 1 90 ? 8.474 -6.670 -19.380 1.00 91.31 90 VAL A N 1
ATOM 696 C CA . VAL A 1 90 ? 7.103 -7.080 -19.027 1.00 91.31 90 VAL A CA 1
ATOM 697 C C . VAL A 1 90 ? 6.263 -5.870 -18.587 1.00 91.31 90 VAL A C 1
ATOM 699 O O . VAL A 1 90 ? 6.530 -5.294 -17.518 1.00 91.31 90 VAL A O 1
ATOM 702 N N . PRO A 1 91 ? 5.210 -5.486 -19.336 1.00 91.94 91 PRO A N 1
ATOM 703 C CA . PRO A 1 91 ? 4.789 -6.022 -20.644 1.00 91.94 91 PRO A CA 1
ATOM 704 C C . PRO A 1 91 ? 5.809 -5.718 -21.752 1.00 91.94 91 PRO A C 1
ATOM 706 O O . PRO A 1 91 ? 6.649 -4.838 -21.557 1.00 91.94 91 PRO A O 1
ATOM 709 N N . VAL A 1 92 ? 5.711 -6.402 -22.899 1.00 91.62 92 VAL A N 1
ATOM 710 C CA . VAL A 1 92 ? 6.581 -6.158 -24.067 1.00 91.62 92 VAL A CA 1
ATOM 711 C C . VAL A 1 92 ? 6.642 -4.660 -24.355 1.00 91.62 92 VAL A C 1
ATOM 713 O O . VAL A 1 92 ? 5.612 -3.984 -24.433 1.00 91.62 92 VAL A O 1
ATOM 716 N N . ALA A 1 93 ? 7.854 -4.118 -24.440 1.00 88.94 93 ALA A N 1
ATOM 717 C CA . ALA A 1 93 ? 8.033 -2.686 -24.616 1.00 88.94 93 ALA A CA 1
ATOM 718 C C . ALA A 1 93 ? 7.834 -2.305 -26.089 1.00 88.94 93 ALA A C 1
ATOM 720 O O . ALA A 1 93 ? 8.583 -2.743 -26.958 1.00 88.94 93 ALA A O 1
ATOM 721 N N . GLY A 1 94 ? 6.832 -1.475 -26.381 1.00 79.56 94 GLY A N 1
ATOM 722 C CA . GLY A 1 94 ? 6.630 -0.957 -27.733 1.00 79.56 94 GLY A CA 1
ATOM 723 C C . GLY A 1 94 ? 7.647 0.126 -28.089 1.00 79.56 94 GLY A C 1
ATOM 724 O O . GLY A 1 94 ? 7.960 0.983 -27.259 1.00 79.56 94 GLY A O 1
ATOM 725 N N . SER A 1 95 ? 8.126 0.111 -29.331 1.00 61.19 95 SER A N 1
ATOM 726 C CA . SER A 1 95 ? 8.930 1.193 -29.901 1.00 61.19 95 SER A CA 1
ATOM 727 C C . SER A 1 95 ? 8.069 2.463 -29.973 1.00 61.19 95 SER A C 1
ATOM 729 O O . SER A 1 95 ? 6.977 2.431 -30.532 1.00 61.19 95 SER A O 1
ATOM 731 N N . GLY A 1 96 ? 8.522 3.580 -29.395 1.00 58.47 96 GLY A N 1
ATOM 732 C CA . GLY A 1 96 ? 7.974 4.907 -29.716 1.00 58.47 96 GLY A CA 1
ATOM 733 C C . GLY A 1 96 ? 6.515 5.205 -29.323 1.00 58.47 96 GLY A C 1
ATOM 734 O O . GLY A 1 96 ? 5.868 5.986 -30.007 1.00 58.47 96 GLY A O 1
ATOM 735 N N . GLN A 1 97 ? 5.977 4.661 -28.222 1.00 56.62 97 GLN A N 1
ATOM 736 C CA . GLN A 1 97 ? 4.592 4.949 -27.767 1.00 56.62 97 GLN A CA 1
ATOM 737 C C . GLN A 1 97 ? 4.351 6.384 -27.231 1.00 56.62 97 GLN A C 1
ATOM 739 O O . GLN A 1 97 ? 3.419 6.624 -26.462 1.00 56.62 97 GLN A O 1
ATOM 744 N N . GLY A 1 98 ? 5.183 7.356 -27.596 1.00 63.00 98 GLY A N 1
ATOM 745 C CA . GLY A 1 98 ? 5.055 8.735 -27.144 1.00 63.00 98 GLY A CA 1
ATOM 746 C C . GLY A 1 98 ? 5.503 9.732 -28.207 1.00 63.00 98 GLY A C 1
ATOM 747 O O . GLY A 1 98 ? 6.166 9.343 -29.168 1.00 63.00 98 GLY A O 1
ATOM 748 N N . PRO A 1 99 ? 5.163 11.020 -28.034 1.00 68.00 99 PRO A N 1
ATOM 749 C CA . PRO A 1 99 ? 5.689 12.087 -28.873 1.00 68.00 99 PRO A CA 1
ATOM 750 C C . PRO A 1 99 ? 7.221 12.003 -28.981 1.00 68.00 99 PRO A C 1
ATOM 752 O O . PRO A 1 99 ? 7.866 11.626 -27.988 1.00 68.00 99 PRO A O 1
ATOM 755 N N . PRO A 1 100 ? 7.809 12.384 -30.131 1.00 70.69 100 PRO A N 1
ATOM 756 C CA . PRO A 1 100 ? 9.258 12.455 -30.298 1.00 70.69 100 PRO A CA 1
ATOM 757 C C . PRO A 1 100 ? 9.921 13.171 -29.113 1.00 70.69 100 PRO A C 1
ATOM 759 O O . PRO A 1 100 ? 9.448 14.216 -28.671 1.00 70.69 100 PRO A O 1
ATOM 762 N N . GLY A 1 101 ? 10.987 12.585 -28.560 1.00 71.88 101 GLY A N 1
ATOM 763 C CA . GLY A 1 101 ? 11.705 13.132 -27.400 1.00 71.88 101 GLY A CA 1
ATOM 764 C C . GLY A 1 101 ? 11.168 12.718 -26.022 1.00 71.88 101 GLY A C 1
ATOM 765 O O . GLY A 1 101 ? 11.775 13.064 -25.010 1.00 71.88 101 GLY A O 1
ATOM 766 N N . THR A 1 102 ? 10.081 11.942 -25.938 1.00 79.12 102 THR A N 1
ATOM 767 C CA . THR A 1 102 ? 9.602 11.423 -24.644 1.00 79.12 102 THR A CA 1
ATOM 768 C C . THR A 1 102 ? 10.450 10.226 -24.188 1.00 79.12 102 THR A C 1
ATOM 770 O O . THR A 1 102 ? 10.505 9.223 -24.904 1.00 79.12 102 THR A O 1
ATOM 773 N N . PRO A 1 103 ? 11.080 10.262 -22.996 1.00 86.94 103 PRO A N 1
ATOM 774 C CA . PRO A 1 103 ? 11.881 9.144 -22.511 1.00 86.94 103 PRO A CA 1
ATOM 775 C C . PRO A 1 103 ? 11.012 7.928 -22.163 1.00 86.94 103 PRO A C 1
ATOM 777 O O . PRO A 1 103 ? 9.945 8.050 -21.555 1.00 86.94 103 PRO A O 1
ATOM 780 N N . TRP A 1 104 ? 11.507 6.731 -22.484 1.00 91.44 104 TRP A N 1
ATOM 781 C CA . TRP A 1 104 ? 10.916 5.473 -22.033 1.00 91.44 104 TRP A CA 1
ATOM 782 C C . TRP A 1 104 ? 11.407 5.111 -20.625 1.00 91.44 104 TRP A C 1
ATOM 784 O O . TRP A 1 104 ? 12.578 5.291 -20.286 1.00 91.44 104 TRP A O 1
ATOM 794 N N . PHE A 1 105 ? 10.521 4.554 -19.797 1.00 93.44 105 PHE A N 1
ATOM 795 C CA . PHE A 1 105 ? 10.858 4.087 -18.455 1.00 93.44 105 PHE A CA 1
ATOM 796 C C . PHE A 1 105 ? 10.506 2.610 -18.295 1.00 93.44 105 PHE A C 1
ATOM 798 O O . PHE A 1 105 ? 9.370 2.202 -18.532 1.00 93.44 105 PHE A O 1
ATOM 805 N N . CYS A 1 106 ? 11.462 1.819 -17.806 1.00 93.81 106 CYS A N 1
ATOM 806 C CA . CYS A 1 106 ? 11.219 0.417 -17.484 1.00 93.81 106 CYS A CA 1
ATOM 807 C C . CYS A 1 106 ? 10.208 0.267 -16.335 1.00 93.81 106 CYS A C 1
ATOM 809 O O . CYS A 1 106 ? 10.027 1.170 -15.510 1.00 93.81 106 CYS A O 1
ATOM 811 N N . ARG A 1 107 ? 9.610 -0.925 -16.219 1.00 94.12 107 ARG A N 1
ATOM 812 C CA . ARG A 1 107 ? 8.630 -1.286 -15.184 1.00 94.12 107 ARG A CA 1
ATOM 813 C C . ARG A 1 107 ? 9.081 -0.858 -13.789 1.00 94.12 107 ARG A C 1
ATOM 815 O O . ARG A 1 107 ? 8.328 -0.199 -13.081 1.00 94.12 107 ARG A O 1
ATOM 822 N N . ARG A 1 108 ? 10.316 -1.189 -13.395 1.00 93.06 108 ARG A N 1
ATOM 823 C CA . ARG A 1 108 ? 10.850 -0.860 -12.059 1.00 93.06 108 ARG A CA 1
ATOM 824 C C . ARG A 1 108 ? 10.857 0.650 -11.810 1.00 93.06 108 ARG A C 1
ATOM 826 O O . ARG A 1 108 ? 10.404 1.106 -10.766 1.00 93.06 108 ARG A O 1
ATOM 833 N N . CYS A 1 109 ? 11.299 1.433 -12.794 1.00 94.25 109 CYS A N 1
ATOM 834 C CA . CYS A 1 109 ? 11.299 2.890 -12.717 1.00 94.25 109 CYS A CA 1
ATOM 835 C C . CYS A 1 109 ? 9.889 3.480 -12.690 1.00 94.25 109 CYS A C 1
ATOM 837 O O . CYS A 1 109 ? 9.672 4.412 -11.924 1.00 94.25 109 CYS A O 1
ATOM 839 N N . ILE A 1 110 ? 8.939 2.928 -13.450 1.00 95.75 110 ILE A N 1
ATOM 840 C CA . ILE A 1 110 ? 7.530 3.339 -13.391 1.00 95.75 110 ILE A CA 1
ATOM 841 C C . ILE A 1 110 ? 6.960 3.125 -11.990 1.00 95.75 110 ILE A C 1
ATOM 843 O O . ILE A 1 110 ? 6.405 4.064 -11.427 1.00 95.75 110 ILE A O 1
ATOM 847 N N . PHE A 1 111 ? 7.160 1.948 -11.385 1.00 95.25 111 PHE A N 1
ATOM 848 C CA . PHE A 1 111 ? 6.745 1.716 -9.999 1.00 95.25 111 PHE A CA 1
ATOM 849 C C . PHE A 1 111 ? 7.429 2.710 -9.055 1.00 95.25 111 PHE A C 1
ATOM 851 O O . PHE A 1 111 ? 6.736 3.447 -8.365 1.00 95.25 111 PHE A O 1
ATOM 858 N N . ALA A 1 112 ? 8.756 2.835 -9.095 1.00 93.62 112 ALA A N 1
ATOM 859 C CA . ALA A 1 112 ? 9.488 3.763 -8.231 1.00 93.62 112 ALA A CA 1
ATOM 860 C C . ALA A 1 112 ? 9.071 5.239 -8.403 1.00 93.62 112 ALA A C 1
ATOM 862 O O . ALA A 1 112 ? 9.161 6.018 -7.460 1.00 93.62 112 ALA A O 1
ATOM 863 N N . LEU A 1 113 ? 8.636 5.654 -9.597 1.00 94.38 113 LEU A N 1
ATOM 864 C CA . LEU A 1 113 ? 8.151 7.012 -9.860 1.00 94.38 113 LEU A CA 1
ATOM 865 C C . LEU A 1 113 ? 6.684 7.210 -9.472 1.00 94.38 113 LEU A C 1
ATOM 867 O O . LEU A 1 113 ? 6.311 8.333 -9.136 1.00 94.38 113 LEU A O 1
ATOM 871 N N . ALA A 1 114 ? 5.860 6.162 -9.495 1.00 96.38 114 ALA A N 1
ATOM 872 C CA . ALA A 1 114 ? 4.410 6.263 -9.339 1.00 96.38 114 ALA A CA 1
ATOM 873 C C . ALA A 1 114 ? 3.891 5.914 -7.935 1.00 96.38 114 ALA A C 1
ATOM 875 O O . ALA A 1 114 ? 2.887 6.483 -7.511 1.00 96.38 114 ALA A O 1
ATOM 876 N N . VAL A 1 115 ? 4.531 4.984 -7.219 1.00 94.00 115 VAL A N 1
ATOM 877 C CA . VAL A 1 115 ? 4.031 4.496 -5.920 1.00 94.00 115 VAL A CA 1
ATOM 878 C C . VAL A 1 115 ? 4.225 5.533 -4.816 1.00 94.00 115 VAL A C 1
ATOM 880 O O . VAL A 1 115 ? 5.266 6.189 -4.748 1.00 94.00 115 VAL A O 1
ATOM 883 N N . ARG A 1 116 ? 3.227 5.701 -3.946 1.00 94.38 116 ARG A N 1
ATOM 884 C CA . ARG A 1 116 ? 3.268 6.606 -2.784 1.00 94.38 116 ARG A CA 1
ATOM 885 C C . ARG A 1 116 ? 2.507 5.979 -1.620 1.00 94.38 116 ARG A C 1
ATOM 887 O O . ARG A 1 116 ? 1.625 5.151 -1.828 1.00 94.38 116 ARG A O 1
ATOM 894 N N . LYS A 1 117 ? 2.817 6.391 -0.391 1.00 93.25 117 LYS A N 1
ATOM 895 C CA . LYS A 1 117 ? 2.012 6.035 0.788 1.00 93.25 117 LYS A CA 1
ATOM 896 C C . LYS A 1 117 ? 0.570 6.527 0.588 1.00 93.25 117 LYS A C 1
ATOM 898 O O . LYS A 1 117 ? 0.381 7.666 0.176 1.00 93.25 117 LYS A O 1
ATOM 903 N N . GLY A 1 118 ? -0.424 5.688 0.874 1.00 93.31 118 GLY A N 1
ATOM 904 C CA . GLY A 1 118 ? -1.843 6.005 0.664 1.00 93.31 118 GLY A CA 1
ATOM 905 C C . GLY A 1 118 ? -2.391 5.703 -0.737 1.00 93.31 118 GLY A C 1
ATOM 906 O O . GLY A 1 118 ? -3.605 5.698 -0.906 1.00 93.31 118 GLY A O 1
ATOM 907 N N . GLY A 1 119 ? -1.539 5.409 -1.724 1.00 96.31 119 GLY A N 1
ATOM 908 C CA . GLY A 1 119 ? -1.959 5.094 -3.093 1.00 96.31 119 GLY A CA 1
ATOM 909 C C . GLY A 1 119 ? -1.026 5.690 -4.144 1.00 96.31 119 GLY A C 1
ATOM 910 O O . GLY A 1 119 ? -0.430 6.744 -3.942 1.00 96.31 119 GLY A O 1
ATOM 911 N N . ALA A 1 120 ? -0.887 5.017 -5.282 1.00 97.56 120 ALA A N 1
ATOM 912 C CA . ALA A 1 120 ? -0.083 5.484 -6.403 1.00 97.56 120 ALA A CA 1
ATOM 913 C C . ALA A 1 120 ? -0.717 6.686 -7.125 1.00 97.56 120 ALA A C 1
ATOM 915 O O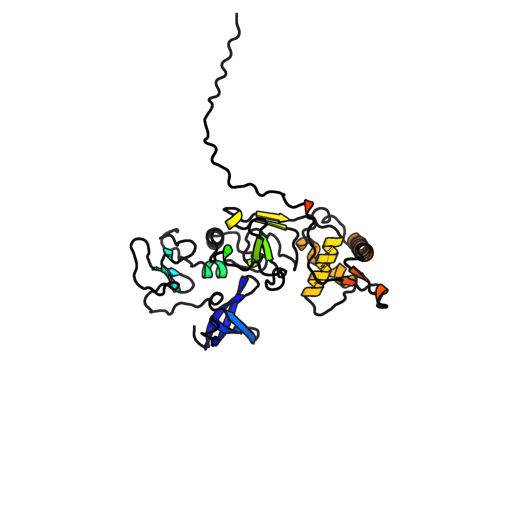 . ALA A 1 120 ? -1.913 6.968 -7.011 1.00 97.56 120 ALA A O 1
ATOM 916 N N . LEU A 1 121 ? 0.093 7.375 -7.936 1.00 97.12 121 LEU A N 1
ATOM 917 C CA . LEU A 1 121 ? -0.360 8.488 -8.775 1.00 97.12 121 LEU A CA 1
ATOM 918 C C . LEU A 1 121 ? -1.556 8.087 -9.655 1.00 97.12 121 LEU A C 1
ATOM 920 O O . LEU A 1 121 ? -1.506 7.080 -10.359 1.00 97.12 121 LEU A O 1
ATOM 924 N N . LYS A 1 122 ? -2.608 8.913 -9.673 1.00 96.75 122 LYS A N 1
ATOM 925 C CA . LYS A 1 122 ? -3.841 8.665 -10.450 1.00 96.75 122 LYS A CA 1
ATOM 926 C C . LYS A 1 122 ? -3.894 9.386 -11.801 1.00 96.75 122 LYS A C 1
ATOM 928 O O . LYS A 1 122 ? -4.665 8.999 -12.670 1.00 96.75 122 LYS A O 1
ATOM 933 N N . LYS A 1 123 ? -3.103 10.448 -11.980 1.00 96.06 123 LYS A N 1
ATOM 934 C CA . LYS A 1 123 ? -3.119 11.321 -13.167 1.00 96.06 123 LYS A CA 1
ATOM 935 C C . LYS A 1 123 ? -1.708 11.504 -13.736 1.00 96.06 123 LYS A C 1
ATOM 937 O O . LYS A 1 123 ? -0.721 11.335 -13.025 1.00 96.06 123 LYS A O 1
ATOM 942 N N . GLY A 1 124 ? -1.629 11.868 -15.016 1.00 94.62 124 GLY A N 1
ATOM 943 C CA . GLY A 1 124 ? -0.371 12.099 -15.736 1.00 94.62 124 GLY A CA 1
ATOM 944 C C . GLY A 1 124 ? 0.168 10.868 -16.473 1.00 94.62 124 GLY A C 1
ATOM 945 O O . GLY A 1 124 ? -0.373 9.768 -16.363 1.00 94.62 124 GLY A O 1
ATOM 946 N N . ALA A 1 125 ? 1.237 11.062 -17.251 1.00 92.38 125 ALA A N 1
ATOM 947 C CA . ALA A 1 125 ? 1.819 10.017 -18.098 1.00 92.38 125 ALA A CA 1
ATOM 948 C C . ALA A 1 125 ? 2.293 8.803 -17.282 1.00 92.38 125 ALA A C 1
ATOM 950 O O . ALA A 1 125 ? 1.891 7.681 -17.570 1.00 92.38 125 ALA A O 1
ATOM 951 N N . ILE A 1 126 ? 3.036 9.038 -16.195 1.00 94.56 126 ILE A N 1
ATOM 952 C CA . ILE A 1 126 ? 3.528 7.982 -15.295 1.00 94.56 126 ILE A CA 1
ATOM 953 C C . ILE A 1 126 ? 2.382 7.153 -14.696 1.00 94.56 126 ILE A C 1
ATOM 955 O O . ILE A 1 126 ? 2.496 5.934 -14.606 1.00 94.56 126 ILE A O 1
ATOM 959 N N . ALA A 1 127 ? 1.262 7.784 -14.328 1.00 96.06 127 ALA A N 1
ATOM 960 C CA . ALA A 1 127 ? 0.091 7.082 -13.802 1.00 96.06 127 ALA A CA 1
ATOM 961 C C . ALA A 1 127 ? -0.579 6.190 -14.858 1.00 96.06 127 ALA A C 1
ATOM 963 O O . ALA A 1 127 ? -0.979 5.067 -14.548 1.00 96.06 127 ALA A O 1
ATOM 964 N N . ARG A 1 128 ? -0.681 6.663 -16.108 1.00 95.06 128 ARG A N 1
ATOM 965 C CA . ARG A 1 128 ? -1.214 5.860 -17.222 1.00 95.06 128 ARG A CA 1
ATOM 966 C C . ARG A 1 128 ? -0.303 4.680 -17.542 1.00 95.06 128 ARG A C 1
ATOM 968 O O . ARG A 1 128 ? -0.786 3.560 -17.675 1.00 95.06 128 ARG A O 1
ATOM 975 N N . THR A 1 129 ? 1.010 4.904 -17.588 1.00 94.12 129 THR A N 1
ATOM 976 C CA . THR A 1 129 ? 1.978 3.823 -17.794 1.00 94.12 129 THR A CA 1
ATOM 977 C C . THR A 1 129 ? 1.948 2.829 -16.636 1.00 94.12 129 THR A C 1
ATOM 979 O O . THR A 1 129 ? 1.967 1.629 -16.891 1.00 94.12 129 THR A O 1
ATOM 982 N N . LEU A 1 130 ? 1.827 3.284 -15.377 1.00 96.19 130 LEU A N 1
ATOM 983 C CA . LEU A 1 130 ? 1.642 2.393 -14.225 1.00 96.19 130 LEU A CA 1
ATOM 984 C C . LEU A 1 130 ? 0.426 1.482 -14.432 1.00 96.19 130 LEU A C 1
ATOM 986 O O . LEU A 1 130 ? 0.527 0.271 -14.251 1.00 96.19 130 LEU A O 1
ATOM 990 N N . GLN A 1 131 ? -0.707 2.049 -14.846 1.00 96.38 131 GLN A N 1
ATOM 991 C CA . GLN A 1 131 ? -1.914 1.273 -15.101 1.00 96.38 131 GLN A CA 1
ATOM 992 C C . GLN A 1 131 ? -1.689 0.213 -16.187 1.00 96.38 131 GLN A C 1
ATOM 994 O O . GLN A 1 131 ? -2.047 -0.943 -15.976 1.00 96.38 131 GLN A O 1
ATOM 999 N N . ALA A 1 132 ? -1.033 0.569 -17.294 1.00 93.75 132 ALA A N 1
ATOM 1000 C CA . ALA A 1 132 ? -0.704 -0.375 -18.361 1.00 93.75 132 ALA A CA 1
ATOM 1001 C C . ALA A 1 132 ? 0.233 -1.498 -17.883 1.00 93.75 132 ALA A C 1
ATOM 1003 O O . ALA A 1 132 ? -0.026 -2.670 -18.140 1.00 93.75 132 ALA A O 1
ATOM 1004 N N . VAL A 1 133 ? 1.292 -1.186 -17.124 1.00 94.12 133 VAL A N 1
ATOM 1005 C CA . VAL A 1 133 ? 2.216 -2.229 -16.644 1.00 94.12 133 VAL A CA 1
ATOM 1006 C C . VAL A 1 133 ? 1.572 -3.149 -15.601 1.00 94.12 133 VAL A C 1
ATOM 1008 O O . VAL A 1 133 ? 1.928 -4.324 -15.531 1.00 94.12 133 VAL A O 1
ATOM 1011 N N . LYS A 1 134 ? 0.607 -2.668 -14.806 1.00 95.50 134 LYS A N 1
ATOM 1012 C CA . LYS A 1 134 ? -0.137 -3.488 -13.829 1.00 95.50 134 LYS A CA 1
ATOM 1013 C C . LYS A 1 134 ? -1.092 -4.501 -14.467 1.00 95.50 134 LYS A C 1
ATOM 1015 O O . LYS A 1 134 ? -1.550 -5.397 -13.764 1.00 95.50 134 LYS A O 1
ATOM 1020 N N . MET A 1 135 ? -1.378 -4.382 -15.763 1.00 94.44 135 MET A N 1
ATOM 1021 C CA . MET A 1 135 ? -2.190 -5.354 -16.505 1.00 94.44 135 MET A CA 1
ATOM 1022 C C . MET A 1 135 ? -1.491 -6.705 -16.682 1.00 94.44 135 MET A C 1
ATOM 1024 O O . MET A 1 135 ? -2.152 -7.694 -16.975 1.00 94.44 135 MET A O 1
ATOM 1028 N N . VAL A 1 136 ? -0.170 -6.759 -16.477 1.00 93.19 136 VAL A N 1
ATOM 1029 C CA . VAL A 1 136 ? 0.635 -7.976 -16.615 1.00 93.19 136 VAL A CA 1
ATOM 1030 C C . VAL A 1 136 ? 1.464 -8.192 -15.346 1.00 93.19 136 VAL A C 1
ATOM 1032 O O . VAL A 1 136 ? 2.142 -7.277 -14.854 1.00 93.19 136 VAL A O 1
ATOM 1035 N N . LEU A 1 137 ? 1.399 -9.404 -14.788 1.00 89.62 137 LEU A N 1
ATOM 1036 C CA . LEU A 1 137 ? 2.244 -9.812 -13.664 1.00 89.62 137 LEU A CA 1
ATOM 1037 C C . LEU A 1 137 ? 3.667 -10.081 -14.158 1.00 89.62 137 LEU A C 1
ATOM 1039 O O . LEU A 1 137 ? 3.875 -10.571 -15.259 1.00 89.62 137 LEU A O 1
ATOM 1043 N N . SER A 1 138 ? 4.663 -9.755 -13.335 1.00 87.81 138 SER A N 1
ATOM 1044 C CA . SER A 1 138 ? 6.074 -10.040 -13.637 1.00 87.81 138 SER A CA 1
ATOM 1045 C C . SER A 1 138 ? 6.531 -11.400 -13.098 1.00 87.81 138 SER A C 1
ATOM 1047 O O . SER A 1 138 ? 7.723 -11.604 -12.894 1.00 87.81 138 SER A O 1
ATOM 1049 N N . TYR A 1 139 ? 5.582 -12.255 -12.739 1.00 85.19 139 TYR A N 1
ATOM 1050 C CA . TYR A 1 139 ? 5.778 -13.578 -12.166 1.00 85.19 139 TYR A CA 1
ATOM 1051 C C . TYR A 1 139 ? 4.576 -14.440 -12.542 1.00 85.19 139 TYR A C 1
ATOM 1053 O O . TYR A 1 139 ? 3.494 -13.907 -12.805 1.00 85.19 139 TYR A O 1
ATOM 1061 N N . ASP A 1 140 ? 4.775 -15.750 -12.527 1.00 83.00 140 ASP A N 1
ATOM 1062 C CA . ASP A 1 140 ? 3.702 -16.714 -12.706 1.00 83.00 140 ASP A CA 1
ATOM 1063 C C . ASP A 1 140 ? 2.961 -16.921 -11.370 1.00 83.00 140 ASP A C 1
ATOM 1065 O O . ASP A 1 140 ? 3.593 -17.316 -10.384 1.00 83.00 140 ASP A O 1
ATOM 1069 N N . PRO A 1 141 ? 1.658 -16.597 -11.279 1.00 80.94 141 PRO A N 1
ATOM 1070 C CA . PRO A 1 141 ? 0.887 -16.807 -10.061 1.00 80.94 141 PRO A CA 1
ATOM 1071 C C . PRO A 1 141 ? 0.685 -18.288 -9.709 1.00 80.94 141 PRO A C 1
ATOM 1073 O O . PRO A 1 141 ? 0.407 -18.561 -8.544 1.00 80.94 141 PRO A O 1
ATOM 1076 N N . GLU A 1 142 ? 0.814 -19.219 -10.660 1.00 78.56 142 GLU A N 1
ATOM 1077 C CA . GLU A 1 142 ? 0.641 -20.661 -10.424 1.00 78.56 142 GLU A CA 1
ATOM 1078 C C . GLU A 1 142 ? 1.851 -21.284 -9.719 1.00 78.56 142 GLU A C 1
ATOM 1080 O O . GLU A 1 142 ? 1.709 -22.242 -8.965 1.00 78.56 142 GLU A O 1
ATOM 1085 N N . LEU A 1 143 ? 3.033 -20.687 -9.898 1.00 78.00 143 LEU A N 1
ATOM 1086 C CA . LEU A 1 143 ? 4.276 -21.100 -9.236 1.00 78.00 143 LEU A CA 1
ATOM 1087 C C . LEU A 1 143 ? 4.414 -20.558 -7.809 1.00 78.00 143 LEU A C 1
ATOM 1089 O O . LEU A 1 143 ? 5.407 -20.829 -7.131 1.00 78.00 143 LEU A O 1
ATOM 1093 N N . LEU A 1 144 ? 3.462 -19.743 -7.353 1.00 71.62 144 LEU A N 1
ATOM 1094 C CA . LEU A 1 144 ? 3.442 -19.296 -5.972 1.00 71.62 144 LEU A CA 1
ATOM 1095 C C . LEU A 1 144 ? 2.837 -20.395 -5.110 1.00 71.62 144 LEU A C 1
ATOM 1097 O O . LEU A 1 144 ? 1.675 -20.758 -5.296 1.00 71.62 144 LEU A O 1
ATOM 1101 N N . ASP A 1 145 ? 3.585 -20.837 -4.096 1.00 60.56 145 ASP A N 1
ATOM 1102 C CA . ASP A 1 145 ? 2.983 -21.584 -2.998 1.00 60.56 145 ASP A CA 1
ATOM 1103 C C . ASP A 1 145 ? 1.750 -20.806 -2.514 1.00 60.56 145 ASP A C 1
ATOM 1105 O O . ASP A 1 145 ? 1.843 -19.580 -2.331 1.00 60.56 145 ASP A O 1
ATOM 1109 N N . PRO A 1 146 ? 0.599 -21.466 -2.289 1.00 55.50 146 PRO A N 1
ATOM 1110 C CA . PRO A 1 146 ? -0.541 -20.859 -1.621 1.00 55.50 146 PRO A CA 1
ATOM 1111 C C . PRO A 1 146 ? -0.113 -20.571 -0.182 1.00 55.50 146 PRO A C 1
ATOM 1113 O O . PRO A 1 146 ? -0.360 -21.356 0.731 1.00 55.50 146 PRO A O 1
ATOM 1116 N N . ALA A 1 147 ? 0.640 -19.487 0.008 1.00 52.12 147 ALA A N 1
ATOM 1117 C CA . ALA A 1 147 ? 1.398 -19.280 1.220 1.00 52.12 147 ALA A CA 1
ATOM 1118 C C . ALA A 1 147 ? 0.429 -19.294 2.408 1.00 52.12 147 ALA A C 1
ATOM 1120 O O . ALA A 1 147 ? -0.621 -18.633 2.348 1.00 52.12 147 ALA A O 1
ATOM 1121 N N . PRO A 1 148 ? 0.767 -20.009 3.499 1.00 41.78 148 PRO A N 1
ATOM 1122 C CA . PRO A 1 148 ? 0.005 -19.907 4.727 1.00 41.78 148 PRO A CA 1
ATOM 1123 C C . PRO A 1 148 ? -0.046 -18.423 5.084 1.00 41.78 148 PRO A C 1
ATOM 1125 O O . PRO A 1 148 ? 0.927 -17.689 4.891 1.00 41.78 148 PRO A O 1
ATOM 1128 N N . ALA A 1 149 ? -1.181 -17.960 5.598 1.00 42.19 149 ALA A N 1
ATOM 1129 C CA . ALA A 1 149 ? -1.440 -16.567 5.971 1.00 42.19 149 ALA A CA 1
ATOM 1130 C C . ALA A 1 149 ? -0.427 -15.947 6.979 1.00 42.19 149 ALA A C 1
ATOM 1132 O O . ALA A 1 149 ? -0.667 -14.855 7.493 1.00 42.19 149 ALA A O 1
ATOM 1133 N N . SER A 1 150 ? 0.675 -16.643 7.280 1.00 34.66 150 SER A N 1
ATOM 1134 C CA . SER A 1 150 ? 1.776 -16.330 8.182 1.00 34.66 150 SER A CA 1
ATOM 1135 C C . SER A 1 150 ? 3.047 -15.760 7.522 1.00 34.66 150 SER A C 1
ATOM 1137 O O . SER A 1 150 ? 3.820 -15.148 8.256 1.00 34.66 150 SER A O 1
ATOM 1139 N N . SER A 1 151 ? 3.297 -15.894 6.205 1.00 48.19 151 SER A N 1
ATOM 1140 C CA . SER A 1 151 ? 4.545 -15.365 5.587 1.00 48.19 151 SER A CA 1
ATOM 1141 C C . SER A 1 151 ? 4.386 -14.035 4.837 1.00 48.19 151 SER A C 1
ATOM 1143 O O . SER A 1 151 ? 5.326 -13.240 4.779 1.00 48.19 151 SER A O 1
ATOM 1145 N N . SER A 1 152 ? 3.195 -13.725 4.317 1.00 57.56 152 SER A N 1
ATOM 1146 C CA . SER A 1 152 ? 2.916 -12.405 3.751 1.00 57.56 152 SER A CA 1
ATOM 1147 C C . SER A 1 152 ? 2.481 -11.464 4.871 1.00 57.56 152 SER A C 1
ATOM 1149 O O . SER A 1 152 ? 1.564 -11.756 5.637 1.00 57.56 152 SER A O 1
ATOM 1151 N N . ARG A 1 153 ? 3.111 -10.293 4.986 1.00 78.06 153 ARG A N 1
ATOM 1152 C CA . ARG A 1 153 ? 2.653 -9.221 5.885 1.00 78.06 153 ARG A CA 1
ATOM 1153 C C . ARG A 1 153 ? 1.395 -8.552 5.307 1.00 78.06 153 ARG A C 1
ATOM 1155 O O . ARG A 1 153 ? 1.316 -7.335 5.248 1.00 78.06 153 ARG A O 1
ATOM 1162 N N . TRP A 1 154 ? 0.415 -9.347 4.870 1.00 85.88 154 TRP A N 1
ATOM 1163 C CA . TRP A 1 154 ? -0.799 -8.921 4.167 1.00 85.88 154 TRP A CA 1
ATOM 1164 C C . TRP A 1 154 ? -1.628 -7.918 4.970 1.00 85.88 154 TRP A C 1
ATOM 1166 O O . TRP A 1 154 ? -2.295 -7.043 4.426 1.00 85.88 154 TRP A O 1
ATOM 1176 N N . TYR A 1 155 ? -1.551 -8.009 6.295 1.00 88.75 155 TYR A N 1
ATOM 1177 C CA . TYR A 1 155 ? -2.207 -7.081 7.206 1.00 88.75 155 TYR A CA 1
ATOM 1178 C C . TYR A 1 155 ? -1.556 -5.683 7.207 1.00 88.75 155 TYR A C 1
ATOM 1180 O O . TYR A 1 155 ? -2.143 -4.738 7.737 1.00 88.75 155 TYR A O 1
ATOM 1188 N N . LEU A 1 156 ? -0.370 -5.512 6.612 1.00 91.56 156 LEU A N 1
ATOM 1189 C CA . LEU A 1 156 ? 0.298 -4.223 6.436 1.00 91.56 156 LEU A CA 1
ATOM 1190 C C . LEU A 1 156 ? -0.167 -3.537 5.147 1.00 91.56 156 LEU A C 1
ATOM 1192 O O . LEU A 1 156 ? 0.576 -3.462 4.174 1.00 91.56 156 LEU A O 1
ATOM 1196 N N . LYS A 1 157 ? -1.392 -2.994 5.172 1.00 94.38 157 LYS A N 1
ATOM 1197 C CA . LYS A 1 157 ? -1.938 -2.141 4.098 1.00 94.38 157 LYS A CA 1
ATOM 1198 C C . LYS A 1 157 ? -1.885 -2.821 2.720 1.00 94.38 157 LYS A C 1
ATOM 1200 O O . LYS A 1 157 ? -1.352 -2.266 1.760 1.00 94.38 157 LYS A O 1
ATOM 1205 N N . MET A 1 158 ? -2.426 -4.035 2.623 1.00 95.25 158 MET A N 1
ATOM 1206 C CA . MET A 1 158 ? -2.602 -4.730 1.347 1.00 95.25 158 MET A CA 1
ATOM 1207 C C . MET A 1 158 ? -4.071 -5.085 1.104 1.00 95.25 158 MET A C 1
ATOM 1209 O O . MET A 1 158 ? -4.801 -5.436 2.029 1.00 95.25 158 MET A O 1
ATOM 1213 N N . LEU A 1 159 ? -4.484 -5.033 -0.160 1.00 95.56 159 LEU A N 1
ATOM 1214 C CA . LEU A 1 159 ? -5.789 -5.468 -0.647 1.00 95.56 159 LEU A CA 1
ATOM 1215 C C . LEU A 1 159 ? -5.673 -6.857 -1.270 1.00 95.56 159 LEU A C 1
ATOM 1217 O O . LEU A 1 159 ? -4.780 -7.108 -2.078 1.00 95.56 159 LEU A O 1
ATOM 1221 N N . GLN A 1 160 ? -6.602 -7.748 -0.937 1.00 94.56 160 GLN A N 1
ATOM 1222 C CA . GLN A 1 160 ? -6.704 -9.049 -1.590 1.00 94.56 160 GLN A CA 1
ATOM 1223 C C . GLN A 1 160 ? -7.650 -8.952 -2.786 1.00 94.56 160 GLN A C 1
ATOM 1225 O O . GLN A 1 160 ? -8.799 -8.537 -2.635 1.00 94.56 160 GLN A O 1
ATOM 1230 N N . CYS A 1 161 ? -7.193 -9.351 -3.973 1.00 94.75 161 CYS A N 1
ATOM 1231 C CA . CYS A 1 161 ? -8.076 -9.428 -5.130 1.00 94.75 161 CYS A CA 1
ATOM 1232 C C . CYS A 1 161 ? -9.093 -10.557 -4.944 1.00 94.75 161 CYS A C 1
ATOM 1234 O O . CYS A 1 161 ? -8.727 -11.695 -4.650 1.00 94.75 161 CYS A O 1
ATOM 1236 N N . TYR A 1 162 ? -10.370 -10.255 -5.168 1.00 91.75 162 TYR A N 1
ATOM 1237 C CA . TYR A 1 162 ? -11.456 -11.217 -5.015 1.00 91.75 162 TYR A CA 1
ATOM 1238 C C . TYR A 1 162 ? -11.324 -12.424 -5.962 1.00 91.75 162 TYR A C 1
ATOM 1240 O O . TYR A 1 162 ? -11.605 -13.553 -5.562 1.00 91.75 162 TYR A O 1
ATOM 1248 N N . ARG A 1 163 ? -10.845 -12.189 -7.194 1.00 90.69 163 ARG A N 1
ATOM 1249 C CA . ARG A 1 163 ? -10.743 -13.201 -8.257 1.00 90.69 163 ARG A CA 1
ATOM 1250 C C . ARG A 1 163 ? -9.495 -14.079 -8.117 1.00 90.69 163 ARG A C 1
ATOM 1252 O O . ARG A 1 163 ? -9.633 -15.271 -7.893 1.00 90.69 163 ARG A O 1
ATOM 1259 N N . CYS A 1 164 ? -8.291 -13.506 -8.195 1.00 91.75 164 CYS A N 1
ATOM 1260 C CA . CYS A 1 164 ? -7.046 -14.291 -8.154 1.00 91.75 164 CYS A CA 1
ATOM 1261 C C . CYS A 1 164 ? -6.493 -14.551 -6.744 1.00 91.75 164 CYS A C 1
ATOM 1263 O O . CYS A 1 164 ? -5.464 -15.204 -6.610 1.00 91.75 164 CYS A O 1
ATOM 1265 N N . ARG A 1 165 ? -7.114 -13.997 -5.692 1.00 90.56 165 ARG A N 1
ATOM 1266 C CA . ARG A 1 165 ? -6.691 -14.119 -4.279 1.00 90.56 165 ARG A CA 1
ATOM 1267 C C . ARG A 1 165 ? -5.290 -13.590 -3.942 1.00 90.56 165 ARG A C 1
ATOM 1269 O O . ARG A 1 165 ? -4.900 -13.657 -2.776 1.00 90.56 165 ARG A O 1
ATOM 1276 N N . GLN A 1 166 ? -4.594 -12.989 -4.905 1.00 90.62 166 GLN A N 1
ATOM 1277 C CA . GLN A 1 166 ? -3.308 -12.322 -4.709 1.00 90.62 166 GLN A CA 1
ATOM 1278 C C . GLN A 1 166 ? -3.456 -11.020 -3.911 1.00 90.62 166 GLN A C 1
ATOM 1280 O O . GLN A 1 166 ? -4.511 -10.375 -3.931 1.00 90.62 166 GLN A O 1
ATOM 1285 N N . TRP A 1 167 ? -2.380 -10.629 -3.227 1.00 92.81 167 TRP A N 1
ATOM 1286 C CA . TRP A 1 167 ? -2.316 -9.425 -2.399 1.00 92.81 167 TRP A CA 1
ATOM 1287 C C . TRP A 1 167 ? -1.588 -8.282 -3.111 1.00 92.81 167 TRP A C 1
ATOM 1289 O O . TRP A 1 167 ? -0.534 -8.472 -3.715 1.00 92.81 167 TRP A O 1
ATOM 1299 N N . PHE A 1 168 ? -2.132 -7.073 -2.994 1.00 95.06 168 PHE A N 1
ATOM 1300 C CA . PHE A 1 168 ? -1.650 -5.865 -3.658 1.00 95.06 168 PHE A CA 1
ATOM 1301 C C . PHE A 1 168 ? -1.428 -4.766 -2.621 1.00 95.06 168 PHE A C 1
ATOM 1303 O O . PHE A 1 168 ? -2.320 -4.480 -1.829 1.00 95.06 168 PHE A O 1
ATOM 1310 N N . HIS A 1 169 ? -0.246 -4.148 -2.605 1.00 95.62 169 HIS A N 1
ATOM 1311 C CA . HIS A 1 169 ? 0.058 -3.065 -1.664 1.00 95.62 169 HIS A CA 1
ATOM 1312 C C . HIS A 1 169 ? -0.827 -1.840 -1.912 1.00 95.62 169 HIS A C 1
ATOM 1314 O O . HIS A 1 169 ? -1.002 -1.451 -3.068 1.00 95.62 169 HIS A O 1
ATOM 1320 N N . GLU A 1 170 ? -1.263 -1.172 -0.838 1.00 96.69 170 GLU A N 1
ATOM 1321 C CA . GLU A 1 170 ? -1.891 0.160 -0.858 1.00 96.69 170 GLU A CA 1
ATOM 1322 C C . GLU A 1 170 ? -1.138 1.085 -1.817 1.00 96.69 170 GLU A C 1
ATOM 1324 O O . GLU A 1 170 ? -1.718 1.612 -2.766 1.00 96.69 170 GLU A O 1
ATOM 1329 N N . ALA A 1 171 ? 0.181 1.184 -1.630 1.00 96.69 171 ALA A N 1
ATOM 1330 C CA . ALA A 1 171 ? 1.040 2.090 -2.378 1.00 96.69 171 ALA A CA 1
ATOM 1331 C C . ALA A 1 171 ? 1.122 1.803 -3.884 1.00 96.69 171 ALA A C 1
ATOM 1333 O O . ALA A 1 171 ? 1.515 2.682 -4.649 1.00 96.69 171 ALA A O 1
ATOM 1334 N N . CYS A 1 172 ? 0.780 0.586 -4.319 1.00 96.56 172 CYS A N 1
ATOM 1335 C CA . CYS A 1 172 ? 0.776 0.192 -5.728 1.00 96.56 172 CYS A CA 1
ATOM 1336 C C . CYS A 1 172 ? -0.587 0.392 -6.410 1.00 96.56 172 CYS A C 1
ATOM 1338 O O . CYS A 1 172 ? -0.651 0.364 -7.640 1.00 96.56 172 CYS A O 1
ATOM 1340 N N . THR A 1 173 ? -1.664 0.573 -5.643 1.00 97.62 173 THR A N 1
ATOM 1341 C CA . THR A 1 173 ? -3.022 0.731 -6.187 1.00 97.62 173 THR A CA 1
ATOM 1342 C C . THR A 1 173 ? -3.310 2.176 -6.588 1.00 97.62 173 THR A C 1
ATOM 1344 O O . THR A 1 173 ? -2.773 3.109 -6.001 1.00 97.62 173 THR A O 1
ATOM 1347 N N . GLN A 1 174 ? -4.161 2.377 -7.593 1.00 97.81 174 GLN A N 1
ATOM 1348 C CA . GLN A 1 174 ? -4.610 3.693 -8.074 1.00 97.81 174 GLN A CA 1
ATOM 1349 C C . GLN A 1 174 ? -6.095 3.955 -7.758 1.00 97.81 174 GLN A C 1
ATOM 1351 O O . GLN A 1 174 ? -6.616 5.021 -8.085 1.00 97.81 174 GLN A O 1
ATOM 1356 N N . CYS A 1 175 ? -6.782 3.006 -7.115 1.00 96.75 175 CYS A N 1
ATOM 1357 C CA . CYS A 1 175 ? -8.218 3.079 -6.833 1.00 96.75 175 CYS A CA 1
ATOM 1358 C C . CYS A 1 175 ? -8.583 3.633 -5.443 1.00 96.75 175 CYS A C 1
ATOM 1360 O O . CYS A 1 175 ? -9.730 4.016 -5.237 1.00 96.75 175 CYS A O 1
ATOM 1362 N N . LEU A 1 176 ? -7.649 3.689 -4.485 1.00 95.12 176 LEU A N 1
ATOM 1363 C CA . LEU A 1 176 ? -7.924 4.166 -3.121 1.00 95.12 176 LEU A CA 1
ATOM 1364 C C . LEU A 1 176 ? -8.039 5.690 -3.057 1.00 95.12 176 LEU A C 1
ATOM 1366 O O . LEU A 1 176 ? -7.188 6.396 -3.596 1.00 95.12 176 LEU A O 1
ATOM 1370 N N . SER A 1 177 ? -9.077 6.207 -2.400 1.00 89.50 177 SER A N 1
ATOM 1371 C CA . SER A 1 177 ? -9.213 7.641 -2.090 1.00 89.50 177 SER A CA 1
ATOM 1372 C C . SER A 1 177 ? -8.516 8.020 -0.787 1.00 89.50 177 SER A C 1
ATOM 1374 O O . SER A 1 177 ? -7.871 9.062 -0.740 1.00 89.50 177 SER A O 1
ATOM 1376 N N . ASP A 1 178 ? -8.578 7.135 0.207 1.00 90.88 178 ASP A N 1
ATOM 1377 C CA . ASP A 1 178 ? -8.012 7.334 1.538 1.00 90.88 178 ASP A CA 1
ATOM 1378 C C . ASP A 1 178 ? -7.014 6.217 1.879 1.00 90.88 178 ASP A C 1
ATOM 1380 O O . ASP A 1 178 ? -7.192 5.077 1.427 1.00 90.88 178 ASP A O 1
ATOM 1384 N N . PRO A 1 179 ? -5.989 6.499 2.706 1.00 93.00 179 PRO A N 1
ATOM 1385 C CA . PRO A 1 179 ? -5.068 5.479 3.191 1.00 93.00 179 PRO A CA 1
ATOM 1386 C C . PRO A 1 179 ? -5.780 4.370 3.975 1.00 93.00 179 PRO A C 1
ATOM 1388 O O . PRO A 1 179 ? -6.668 4.617 4.787 1.00 93.00 179 PRO A O 1
ATOM 1391 N N . MET A 1 180 ? -5.316 3.139 3.800 1.00 94.31 180 MET A N 1
ATOM 1392 C CA . MET A 1 180 ? -5.799 1.966 4.514 1.00 94.31 180 MET A CA 1
ATOM 1393 C C . MET A 1 180 ? -5.301 1.937 5.958 1.00 94.31 180 MET A C 1
ATOM 1395 O O . MET A 1 180 ? -4.145 2.266 6.254 1.00 94.31 180 MET A O 1
ATOM 1399 N N . LEU A 1 181 ? -6.140 1.419 6.849 1.00 95.69 181 LEU A N 1
ATOM 1400 C CA . LEU A 1 181 ? -5.724 0.970 8.173 1.00 95.69 181 LEU A CA 1
ATOM 1401 C C . LEU A 1 181 ? -5.093 -0.431 8.105 1.00 95.69 181 LEU A C 1
ATOM 1403 O O . LEU A 1 181 ? -5.335 -1.211 7.180 1.00 95.69 181 LEU A O 1
ATOM 1407 N N . PHE A 1 182 ? -4.284 -0.782 9.106 1.00 95.56 182 PHE A N 1
ATOM 1408 C CA . PHE A 1 182 ? -3.731 -2.130 9.223 1.00 95.56 182 PHE A CA 1
ATOM 1409 C C . PHE A 1 182 ? -4.849 -3.155 9.409 1.00 95.56 182 PHE A C 1
ATOM 1411 O O . PHE A 1 182 ? -5.759 -2.959 10.215 1.00 95.56 182 PHE A O 1
ATOM 1418 N N . GLY A 1 183 ? -4.759 -4.261 8.672 1.00 94.38 183 GLY A N 1
ATOM 1419 C CA . GLY A 1 183 ? -5.730 -5.350 8.715 1.00 94.38 183 GLY A CA 1
ATOM 1420 C C . GLY A 1 183 ? -7.119 -4.992 8.179 1.00 94.38 183 GLY A C 1
ATOM 1421 O O . GLY A 1 183 ? -8.044 -5.782 8.352 1.00 94.38 183 GLY A O 1
ATOM 1422 N N . ASP A 1 184 ? -7.305 -3.833 7.547 1.00 96.31 184 ASP A N 1
ATOM 1423 C CA . ASP A 1 184 ? -8.615 -3.464 7.026 1.00 96.31 184 ASP A CA 1
ATOM 1424 C C . ASP A 1 184 ? -8.958 -4.256 5.758 1.00 96.31 184 ASP A C 1
ATOM 1426 O O . ASP A 1 184 ? -8.445 -4.006 4.667 1.00 96.31 184 ASP A O 1
ATOM 1430 N N . ARG A 1 185 ? -9.838 -5.246 5.931 1.00 94.88 185 ARG A N 1
ATOM 1431 C CA . ARG A 1 185 ? -10.329 -6.141 4.877 1.00 94.88 185 ARG A CA 1
ATOM 1432 C C . ARG A 1 185 ? -11.722 -5.762 4.373 1.00 94.88 185 ARG A C 1
ATOM 1434 O O . ARG A 1 185 ? -12.318 -6.533 3.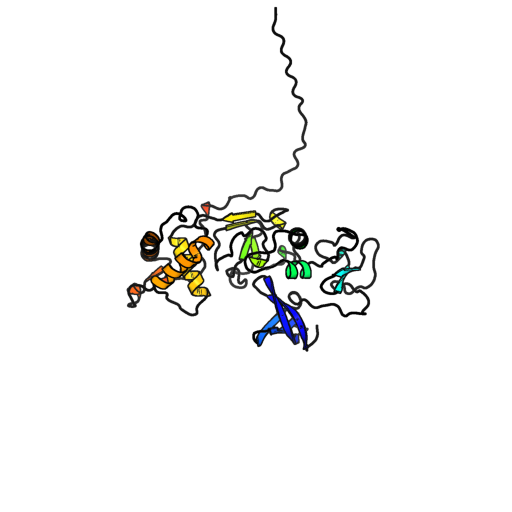624 1.00 94.88 185 ARG A O 1
ATOM 1441 N N . PHE A 1 186 ? -12.274 -4.619 4.780 1.00 96.25 186 PHE A N 1
ATOM 1442 C CA . PHE A 1 186 ? -13.634 -4.207 4.422 1.00 96.25 186 PHE A CA 1
ATOM 1443 C C . PHE A 1 186 ? -13.674 -3.566 3.030 1.00 96.25 186 PHE A C 1
ATOM 1445 O O . PHE A 1 186 ? -14.135 -2.441 2.849 1.00 96.25 186 PHE A O 1
ATOM 1452 N N . TYR A 1 187 ? -13.191 -4.306 2.031 1.00 95.12 187 TYR A N 1
ATOM 1453 C CA . TYR A 1 187 ? -13.158 -3.902 0.632 1.00 95.12 187 TYR A CA 1
ATOM 1454 C C . TYR A 1 187 ? -13.490 -5.088 -0.279 1.00 95.12 187 TYR A C 1
ATOM 1456 O O . TYR A 1 187 ? -13.020 -6.203 -0.062 1.00 95.12 187 TYR A O 1
ATOM 1464 N N . VAL A 1 188 ? -14.251 -4.833 -1.342 1.00 95.00 188 VAL A N 1
ATOM 1465 C CA . VAL A 1 188 ? -14.283 -5.689 -2.535 1.00 95.00 188 VAL A CA 1
ATOM 1466 C C . VAL A 1 188 ? -13.307 -5.090 -3.531 1.00 95.00 188 VAL A C 1
ATOM 1468 O O . VAL A 1 188 ? -13.492 -3.947 -3.939 1.00 95.00 188 VAL A O 1
ATOM 1471 N N . PHE A 1 189 ? -12.273 -5.839 -3.907 1.00 96.56 189 PHE A N 1
ATOM 1472 C CA . PHE A 1 189 ? -11.201 -5.353 -4.773 1.00 96.56 189 PHE A CA 1
ATOM 1473 C C . PHE A 1 189 ? -10.954 -6.302 -5.952 1.00 96.56 189 PHE A C 1
ATOM 1475 O O . PHE A 1 189 ? -10.807 -7.513 -5.767 1.00 96.56 189 PHE A O 1
ATOM 1482 N N . PHE A 1 190 ? -10.854 -5.750 -7.162 1.00 96.81 190 PHE A N 1
ATOM 1483 C CA . PHE A 1 190 ? -10.353 -6.452 -8.345 1.00 96.81 190 PHE A CA 1
ATOM 1484 C C . PHE A 1 190 ? -9.096 -5.747 -8.856 1.00 96.81 190 PHE A C 1
ATOM 1486 O O . PHE A 1 190 ? -9.117 -4.548 -9.133 1.00 96.81 190 PHE A O 1
ATOM 1493 N N . CYS A 1 191 ? -8.001 -6.501 -8.981 1.00 97.38 191 CYS A N 1
ATOM 1494 C CA . CYS A 1 191 ? -6.747 -5.979 -9.512 1.00 97.38 191 CYS A CA 1
ATOM 1495 C C . CYS A 1 191 ? -6.851 -5.703 -11.017 1.00 97.38 191 CYS A C 1
ATOM 1497 O O . CYS A 1 191 ? -7.748 -6.222 -11.683 1.00 97.38 191 CYS A O 1
ATOM 1499 N N . SER A 1 192 ? -5.902 -4.940 -11.567 1.00 97.38 192 SER A N 1
ATOM 1500 C CA . SER A 1 192 ? -5.926 -4.579 -12.990 1.00 97.38 192 SER A CA 1
ATOM 1501 C C . SER A 1 192 ? -5.924 -5.784 -13.933 1.00 97.38 192 SER A C 1
ATOM 1503 O O . SER A 1 192 ? -6.667 -5.789 -14.906 1.00 97.38 192 SER A O 1
ATOM 1505 N N . VAL A 1 193 ? -5.161 -6.832 -13.602 1.00 95.94 193 VAL A N 1
ATOM 1506 C CA . VAL A 1 193 ? -5.098 -8.084 -14.378 1.00 95.94 193 VAL A CA 1
ATOM 1507 C C . VAL A 1 193 ? -6.472 -8.753 -14.448 1.00 95.94 193 VAL A C 1
ATOM 1509 O O . VAL A 1 193 ? -6.987 -9.049 -15.518 1.00 95.94 193 VAL A O 1
ATOM 1512 N N . CYS A 1 194 ? -7.105 -8.963 -13.290 1.00 95.50 194 CYS A N 1
ATOM 1513 C CA . CYS A 1 194 ? -8.402 -9.630 -13.213 1.00 95.50 194 CYS A CA 1
ATOM 1514 C C . CYS A 1 194 ? -9.540 -8.780 -13.776 1.00 95.50 194 CYS A C 1
ATOM 1516 O O . CYS A 1 194 ? -10.508 -9.345 -14.277 1.00 95.50 194 CYS A O 1
ATOM 1518 N N . ASN A 1 195 ? -9.446 -7.454 -13.661 1.00 96.19 195 ASN A N 1
ATOM 1519 C CA . ASN A 1 195 ? -10.460 -6.534 -14.166 1.00 96.19 195 ASN A CA 1
ATOM 1520 C C . ASN A 1 195 ? -10.258 -6.159 -15.643 1.00 96.19 195 ASN A C 1
ATOM 1522 O O . ASN A 1 195 ? -11.088 -5.442 -16.188 1.00 96.19 195 ASN A O 1
ATOM 1526 N N . GLN A 1 196 ? -9.164 -6.606 -16.273 1.00 95.38 196 GLN A N 1
ATOM 1527 C CA . GLN A 1 196 ? -8.778 -6.230 -17.636 1.00 95.38 196 GLN A CA 1
ATOM 1528 C C . GLN A 1 196 ? -8.841 -4.710 -17.869 1.00 95.38 196 GLN A C 1
ATOM 1530 O O . GLN A 1 196 ? -9.314 -4.225 -18.893 1.00 95.38 196 GLN A O 1
ATOM 1535 N N . GLY A 1 197 ? -8.352 -3.939 -16.896 1.00 95.56 197 GLY A N 1
ATOM 1536 C CA . GLY A 1 197 ? -8.388 -2.483 -16.948 1.00 95.56 197 GLY A CA 1
ATOM 1537 C C . GLY A 1 197 ? -8.065 -1.838 -15.602 1.00 95.56 197 GLY A C 1
ATOM 1538 O O . GLY A 1 197 ? -7.385 -2.448 -14.770 1.00 95.56 197 GLY A O 1
ATOM 1539 N N . PRO A 1 198 ? -8.530 -0.597 -15.362 1.00 96.88 198 PRO A N 1
ATOM 1540 C CA . PRO A 1 198 ? -8.424 0.057 -14.060 1.00 96.88 198 PRO A CA 1
ATOM 1541 C C . PRO A 1 198 ? -8.920 -0.840 -12.922 1.00 96.88 198 PRO A C 1
ATOM 1543 O O . PRO A 1 198 ? -9.868 -1.601 -13.087 1.00 96.88 198 PRO A O 1
ATOM 1546 N N . GLU A 1 199 ? -8.273 -0.764 -11.761 1.00 98.06 199 GLU A N 1
ATOM 1547 C CA . GLU A 1 199 ? -8.706 -1.494 -10.562 1.00 98.06 199 GLU A CA 1
ATOM 1548 C C . GLU A 1 199 ? -10.133 -1.110 -10.153 1.00 98.06 199 GLU A C 1
ATOM 1550 O O . GLU A 1 199 ? -10.503 0.063 -10.191 1.00 98.06 199 GLU A O 1
ATOM 1555 N N . TYR A 1 200 ? -10.905 -2.091 -9.687 1.00 97.38 200 TYR A N 1
ATOM 1556 C CA . TYR A 1 200 ? -12.193 -1.847 -9.040 1.00 97.38 200 TYR A CA 1
ATOM 1557 C C . TYR A 1 200 ? -12.032 -1.947 -7.530 1.00 97.38 200 TYR A C 1
ATOM 1559 O O . TYR A 1 200 ? -11.443 -2.909 -7.030 1.00 97.38 200 TYR A O 1
ATOM 1567 N N . ILE A 1 201 ? -12.621 -1.003 -6.800 1.00 96.62 201 ILE A N 1
ATOM 1568 C CA . ILE A 1 201 ? -12.714 -1.071 -5.347 1.00 96.62 201 ILE A CA 1
ATOM 1569 C C . ILE A 1 201 ? -14.085 -0.610 -4.863 1.00 96.62 201 ILE A C 1
ATOM 1571 O O . ILE A 1 201 ? -14.637 0.375 -5.347 1.00 96.62 201 ILE A O 1
ATOM 1575 N N . LYS A 1 202 ? -14.622 -1.313 -3.868 1.00 94.69 202 LYS A N 1
ATOM 1576 C CA . LYS A 1 202 ? -15.834 -0.922 -3.148 1.00 94.69 202 LYS A CA 1
ATOM 1577 C C . LYS A 1 202 ? -15.631 -1.111 -1.653 1.00 94.69 202 LYS A C 1
ATOM 1579 O O . LYS A 1 202 ? -15.320 -2.216 -1.213 1.00 94.69 202 LYS A O 1
ATOM 1584 N N . ARG A 1 203 ? -15.838 -0.049 -0.874 1.00 95.31 203 ARG A N 1
ATOM 1585 C CA . ARG A 1 203 ? -15.831 -0.096 0.594 1.00 95.31 203 ARG A CA 1
ATOM 1586 C C . ARG A 1 203 ? -17.029 -0.903 1.101 1.00 95.31 203 ARG A C 1
ATOM 1588 O O . ARG A 1 203 ? -18.157 -0.685 0.660 1.00 95.31 203 ARG A O 1
ATOM 1595 N N . LEU A 1 204 ? -16.787 -1.836 2.017 1.00 94.12 204 LEU A N 1
ATOM 1596 C CA . LEU A 1 204 ? -17.838 -2.586 2.702 1.00 94.12 204 LEU A CA 1
ATOM 1597 C C . LEU A 1 204 ? -18.306 -1.820 3.949 1.00 94.12 204 LEU A C 1
ATOM 1599 O O . LEU A 1 204 ? -17.479 -1.203 4.620 1.00 94.12 204 LEU A O 1
ATOM 1603 N N . PRO A 1 205 ? -19.609 -1.854 4.285 1.00 93.50 205 PRO A N 1
ATOM 1604 C CA . PRO A 1 205 ? -20.119 -1.160 5.459 1.00 93.50 205 PRO A CA 1
ATOM 1605 C C . PRO A 1 205 ? -19.534 -1.755 6.744 1.00 93.50 205 PRO A C 1
ATOM 1607 O O . PRO A 1 205 ? -19.479 -2.976 6.909 1.00 93.50 205 PRO A O 1
ATOM 1610 N N . LEU A 1 206 ? -19.145 -0.878 7.668 1.00 95.81 206 LEU A N 1
ATOM 1611 C CA . LEU A 1 206 ? -18.681 -1.248 9.000 1.00 95.81 206 LEU A CA 1
ATOM 1612 C C . LEU A 1 206 ? -19.833 -1.207 10.005 1.00 95.81 206 LEU A C 1
ATOM 1614 O O . LEU A 1 206 ? -20.709 -0.345 9.940 1.00 95.81 206 LEU A O 1
ATOM 1618 N N . ARG A 1 207 ? -19.804 -2.118 10.980 1.00 96.19 207 ARG A N 1
ATOM 1619 C CA . ARG A 1 207 ? -20.604 -2.019 12.209 1.00 96.19 207 ARG A CA 1
ATOM 1620 C C . ARG A 1 207 ? -19.711 -1.533 13.346 1.00 96.19 207 ARG A C 1
ATOM 1622 O O . ARG A 1 207 ? -18.495 -1.694 13.289 1.00 96.19 207 ARG A O 1
ATOM 1629 N N . TRP A 1 208 ? -20.301 -1.055 14.438 1.00 97.69 208 TRP A N 1
ATOM 1630 C CA . TRP A 1 208 ? -19.552 -0.610 15.623 1.00 97.69 208 TRP A CA 1
ATOM 1631 C C . TRP A 1 208 ? -18.555 -1.645 16.168 1.00 97.69 208 TRP A C 1
ATOM 1633 O O . TRP A 1 208 ? -17.438 -1.290 16.534 1.00 97.69 208 TRP A O 1
ATOM 1643 N N . VAL A 1 209 ? -18.909 -2.936 16.154 1.00 96.88 209 VAL A N 1
ATOM 1644 C CA . VAL A 1 209 ? -17.982 -4.025 16.520 1.00 96.88 209 VAL A CA 1
ATOM 1645 C C . VAL A 1 209 ? -16.758 -4.087 15.605 1.00 96.88 209 VAL A C 1
ATOM 1647 O O . VAL A 1 209 ? -15.656 -4.361 16.072 1.00 96.88 209 VAL A O 1
ATOM 1650 N N . ASP A 1 210 ? -16.933 -3.818 14.314 1.00 97.44 210 ASP A N 1
ATOM 1651 C CA . ASP A 1 210 ? -15.860 -3.865 13.325 1.00 97.44 210 ASP A CA 1
ATOM 1652 C C . ASP A 1 210 ? -14.948 -2.629 13.470 1.00 97.44 210 ASP A C 1
ATOM 1654 O O . ASP A 1 210 ? -13.727 -2.770 13.432 1.00 97.44 210 ASP A O 1
ATOM 1658 N N . VAL A 1 211 ? -15.524 -1.453 13.767 1.00 98.06 211 VAL A N 1
ATOM 1659 C CA . VAL A 1 211 ? -14.789 -0.212 14.095 1.00 98.06 211 VAL A CA 1
ATOM 1660 C C . VAL A 1 211 ? -13.888 -0.405 15.315 1.00 98.06 211 VAL A C 1
ATOM 1662 O O . VAL A 1 211 ? -12.686 -0.146 15.251 1.00 98.06 211 VAL A O 1
ATOM 1665 N N . VAL A 1 212 ? -14.444 -0.918 16.418 1.00 97.75 212 VAL A N 1
ATOM 1666 C CA . VAL A 1 212 ? -13.686 -1.201 17.647 1.00 97.75 212 VAL A CA 1
ATOM 1667 C C . VAL A 1 212 ? -12.575 -2.220 17.390 1.00 97.75 212 VAL A C 1
ATOM 1669 O O . VAL A 1 212 ? -11.455 -2.056 17.879 1.00 97.75 212 VAL A O 1
ATOM 1672 N N . HIS A 1 213 ? -12.860 -3.274 16.618 1.00 98.06 213 HIS A N 1
ATOM 1673 C CA . HIS A 1 213 ? -11.865 -4.297 16.294 1.00 98.06 213 HIS A CA 1
ATOM 1674 C C . HIS A 1 213 ? -10.720 -3.706 15.465 1.00 98.06 213 HIS A C 1
ATOM 1676 O O . HIS A 1 213 ? -9.561 -3.939 15.807 1.00 98.06 213 HIS A O 1
ATOM 1682 N N . LEU A 1 214 ? -11.015 -2.906 14.433 1.00 97.69 214 LEU A N 1
ATOM 1683 C CA . LEU A 1 214 ? -9.998 -2.208 13.638 1.00 97.69 214 LEU A CA 1
ATOM 1684 C C . LEU A 1 214 ? -9.149 -1.267 14.498 1.00 97.69 214 LEU A C 1
ATOM 1686 O O . LEU A 1 214 ? -7.922 -1.301 14.384 1.00 97.69 214 LEU A O 1
ATOM 1690 N N . ALA A 1 215 ? -9.771 -0.485 15.385 1.00 97.81 215 ALA A N 1
ATOM 1691 C CA . ALA A 1 215 ? -9.066 0.425 16.284 1.00 97.81 215 ALA A CA 1
ATOM 1692 C C . ALA A 1 215 ? -8.092 -0.325 17.205 1.00 97.81 215 ALA A C 1
ATOM 1694 O O . ALA A 1 215 ? -6.893 -0.045 17.210 1.00 97.81 215 ALA A O 1
ATOM 1695 N N . LEU A 1 216 ? -8.574 -1.349 17.918 1.00 97.19 216 LEU A N 1
ATOM 1696 C CA . LEU A 1 216 ? -7.732 -2.179 18.785 1.00 97.19 216 LEU A CA 1
ATOM 1697 C C . LEU A 1 216 ? -6.628 -2.909 18.012 1.00 97.19 216 LEU A C 1
ATOM 1699 O O . LEU A 1 216 ? -5.516 -3.059 18.523 1.00 97.19 216 LEU A O 1
ATOM 1703 N N . TYR A 1 217 ? -6.915 -3.374 16.794 1.00 96.50 217 TYR A N 1
ATOM 1704 C CA . TYR A 1 217 ? -5.917 -4.031 15.957 1.00 96.50 217 TYR A CA 1
ATOM 1705 C C . TYR A 1 217 ? -4.799 -3.060 15.559 1.00 96.50 217 TYR A C 1
ATOM 1707 O O . TYR A 1 217 ? -3.625 -3.392 15.717 1.00 96.50 217 TYR A O 1
ATOM 1715 N N . ASN A 1 218 ? -5.146 -1.848 15.116 1.00 96.62 218 ASN A N 1
ATOM 1716 C CA . ASN A 1 218 ? -4.183 -0.824 14.704 1.00 96.62 218 ASN A CA 1
ATOM 1717 C C . ASN A 1 218 ? -3.346 -0.312 15.876 1.00 96.62 218 ASN A C 1
ATOM 1719 O O . ASN A 1 218 ? -2.120 -0.322 15.777 1.00 96.62 218 ASN A O 1
ATOM 1723 N N . LEU A 1 219 ? -3.977 0.026 17.005 1.00 96.25 219 LEU A N 1
ATOM 1724 C CA . LEU A 1 219 ? -3.280 0.365 18.252 1.00 96.25 219 LEU A CA 1
ATOM 1725 C C . LEU A 1 219 ? -2.322 -0.756 18.679 1.00 96.25 219 LEU A C 1
ATOM 1727 O O . LEU A 1 219 ? -1.187 -0.508 19.093 1.00 96.25 219 LEU A O 1
ATOM 1731 N N . GLY A 1 220 ? -2.759 -2.008 18.523 1.00 94.00 220 GLY A N 1
ATOM 1732 C CA . GLY A 1 220 ? -1.937 -3.190 18.727 1.00 94.00 220 GLY A CA 1
ATOM 1733 C C . GLY A 1 220 ? -0.723 -3.213 17.806 1.00 94.00 220 GLY A C 1
ATOM 1734 O O . GLY A 1 220 ? 0.385 -3.376 18.287 1.00 94.00 220 GLY A O 1
ATOM 1735 N N . VAL A 1 221 ? -0.897 -3.080 16.487 1.00 91.62 221 VAL A N 1
ATOM 1736 C CA . VAL A 1 221 ? 0.197 -3.089 15.491 1.00 91.62 221 VAL A CA 1
ATOM 1737 C C . VAL A 1 221 ? 1.188 -1.941 15.699 1.00 91.62 221 VAL A C 1
ATOM 1739 O O . VAL A 1 221 ? 2.390 -2.169 15.599 1.00 91.62 221 VAL A O 1
ATOM 1742 N N . GLN A 1 222 ? 0.701 -0.743 16.019 1.00 91.81 222 GLN A N 1
ATOM 1743 C CA . GLN A 1 222 ? 1.515 0.465 16.183 1.00 91.81 222 GLN A CA 1
ATOM 1744 C C . GLN A 1 222 ? 2.277 0.514 17.513 1.00 91.81 222 GLN A C 1
ATOM 1746 O O . GLN A 1 222 ? 3.241 1.264 17.639 1.00 91.81 222 GLN A O 1
ATOM 1751 N N . SER A 1 223 ? 1.869 -0.275 18.509 1.00 89.31 223 SER A N 1
ATOM 1752 C CA . SER A 1 223 ? 2.481 -0.262 19.835 1.00 89.31 223 SER A CA 1
ATOM 1753 C C . SER A 1 223 ? 2.972 -1.644 20.270 1.00 89.31 223 SER A C 1
ATOM 1755 O O . SER A 1 223 ? 2.603 -2.686 19.735 1.00 89.31 223 SER A O 1
ATOM 1757 N N . LYS A 1 224 ? 3.809 -1.679 21.308 1.00 81.81 224 LYS A N 1
ATOM 1758 C CA . LYS A 1 224 ? 4.154 -2.931 22.004 1.00 81.81 224 LYS A CA 1
ATOM 1759 C C . LYS A 1 224 ? 3.152 -3.264 23.125 1.00 81.81 224 LYS A C 1
ATOM 1761 O O . LYS A 1 224 ? 3.322 -4.265 23.822 1.00 81.81 224 LYS A O 1
ATOM 1766 N N . LYS A 1 225 ? 2.113 -2.436 23.322 1.00 88.62 225 LYS A N 1
ATOM 1767 C CA . LYS A 1 225 ? 1.123 -2.595 24.396 1.00 88.62 225 LYS A CA 1
ATOM 1768 C C . LYS A 1 225 ? 0.153 -3.732 24.068 1.00 88.62 225 LYS A C 1
ATOM 1770 O O . LYS A 1 225 ? -0.244 -3.938 22.925 1.00 88.62 225 LYS A O 1
ATOM 1775 N N . LYS A 1 226 ? -0.253 -4.469 25.106 1.00 86.75 226 LYS A N 1
ATOM 1776 C CA . LYS A 1 226 ? -1.262 -5.538 25.002 1.00 86.75 226 LYS A CA 1
ATOM 1777 C C . LYS A 1 226 ? -2.673 -5.081 25.363 1.00 86.75 226 LYS A C 1
ATOM 1779 O O . LYS A 1 226 ? -3.610 -5.754 24.964 1.00 86.75 226 LYS A O 1
ATOM 1784 N N . TYR A 1 227 ? -2.811 -4.012 26.144 1.00 92.31 227 TYR A N 1
ATOM 1785 C CA . TYR A 1 227 ? -4.082 -3.479 26.637 1.00 92.31 227 TYR A CA 1
ATOM 1786 C C . TYR A 1 227 ? -4.125 -1.981 26.366 1.00 92.31 227 TYR A C 1
ATOM 1788 O O . TYR A 1 227 ? -3.101 -1.315 26.520 1.00 92.31 227 TYR A O 1
ATOM 1796 N N . PHE A 1 228 ? -5.308 -1.484 26.027 1.00 95.50 228 PHE A N 1
ATOM 1797 C CA . PHE A 1 228 ? -5.569 -0.073 25.762 1.00 95.50 228 PHE A CA 1
ATOM 1798 C C . PHE A 1 228 ? -6.710 0.390 26.651 1.00 95.50 228 PHE A C 1
ATOM 1800 O O . PHE A 1 228 ? -7.666 -0.361 26.863 1.00 95.50 228 PHE A O 1
ATOM 1807 N N . ASN A 1 229 ? -6.597 1.586 27.213 1.00 94.69 229 ASN A N 1
ATOM 1808 C CA . ASN A 1 229 ? -7.707 2.186 27.936 1.00 94.69 229 ASN A CA 1
ATOM 1809 C C . ASN A 1 229 ? -8.793 2.667 26.950 1.00 94.69 229 ASN A C 1
ATOM 1811 O O . ASN A 1 229 ? -8.548 2.797 25.752 1.00 94.69 229 ASN A O 1
ATOM 1815 N N . PHE A 1 230 ? -10.014 2.874 27.441 1.00 95.81 230 PHE A N 1
ATOM 1816 C CA . PHE A 1 230 ? -11.129 3.295 26.589 1.00 95.81 230 PHE A CA 1
ATOM 1817 C C . PHE A 1 230 ? -10.876 4.639 25.887 1.00 95.81 230 PHE A C 1
ATOM 1819 O O . PHE A 1 230 ? -11.178 4.759 24.703 1.00 95.81 230 PHE A O 1
ATOM 1826 N N . GLU A 1 231 ? -10.253 5.599 26.572 1.00 95.44 231 GLU A N 1
ATOM 1827 C CA . GLU A 1 231 ? -9.924 6.914 26.005 1.00 95.44 231 GLU A CA 1
ATOM 1828 C C . GLU A 1 231 ? -8.938 6.813 24.832 1.00 95.44 231 GLU A C 1
ATOM 1830 O O . GLU A 1 231 ? -9.120 7.482 23.823 1.00 95.44 231 GLU A O 1
ATOM 1835 N N . GLU A 1 232 ? -7.942 5.919 24.896 1.00 96.38 232 GLU A N 1
ATOM 1836 C CA . GLU A 1 232 ? -7.016 5.632 23.791 1.00 96.38 232 GLU A CA 1
ATOM 1837 C C . GLU A 1 232 ? -7.779 5.10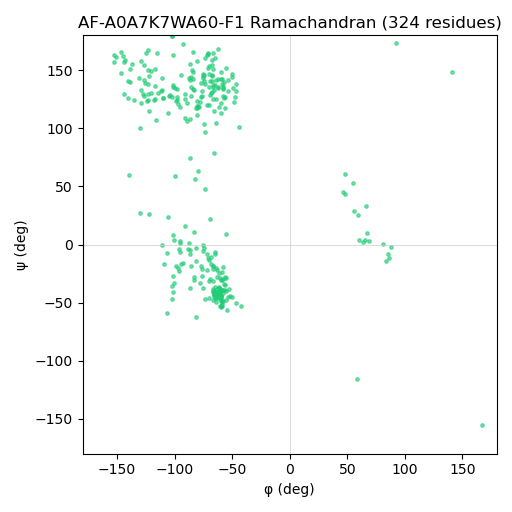5 22.562 1.00 96.38 232 GLU A C 1
ATOM 1839 O O . GLU A 1 232 ? -7.481 5.485 21.429 1.00 96.38 232 GLU A O 1
ATOM 1844 N N . ILE A 1 233 ? -8.783 4.246 22.772 1.00 97.69 233 ILE A N 1
ATOM 1845 C CA . ILE A 1 233 ? -9.611 3.683 21.694 1.00 97.69 233 ILE A CA 1
ATOM 1846 C C . ILE A 1 233 ? -10.521 4.764 21.100 1.00 97.69 233 ILE A C 1
ATOM 1848 O O . ILE A 1 233 ? -10.603 4.889 19.878 1.00 97.69 233 ILE A O 1
ATOM 1852 N N . LEU A 1 234 ? -11.189 5.551 21.946 1.00 97.88 234 LEU A N 1
ATOM 1853 C CA . LEU A 1 234 ? -12.070 6.639 21.526 1.00 97.88 234 LEU A CA 1
ATOM 1854 C C . LEU A 1 234 ? -11.296 7.721 20.763 1.00 97.88 234 LEU A C 1
ATOM 1856 O O . LEU A 1 234 ? -11.716 8.125 19.678 1.00 97.88 234 LEU A O 1
ATOM 1860 N N . ALA A 1 235 ? -10.137 8.135 21.280 1.00 97.69 235 ALA A N 1
ATOM 1861 C CA . ALA A 1 235 ? -9.247 9.088 20.626 1.00 97.69 235 ALA A CA 1
ATOM 1862 C C . ALA A 1 235 ? -8.779 8.570 19.261 1.00 97.69 235 ALA A C 1
ATOM 1864 O O . ALA A 1 235 ? -8.825 9.311 18.280 1.00 97.69 235 ALA A O 1
ATOM 1865 N N . PHE A 1 236 ? -8.405 7.287 19.166 1.00 97.69 236 PHE A N 1
ATOM 1866 C CA . PHE A 1 236 ? -8.044 6.674 17.888 1.00 97.69 236 PHE A CA 1
ATOM 1867 C C . PHE A 1 236 ? -9.193 6.750 16.876 1.00 97.69 236 PHE A C 1
ATOM 1869 O O . PHE A 1 236 ? -8.969 7.161 15.738 1.00 97.69 236 PHE A O 1
ATOM 1876 N N . VAL A 1 237 ? -10.410 6.363 17.275 1.00 98.31 237 VAL A N 1
ATOM 1877 C CA . VAL A 1 237 ? -11.585 6.356 16.388 1.00 98.31 237 VAL A CA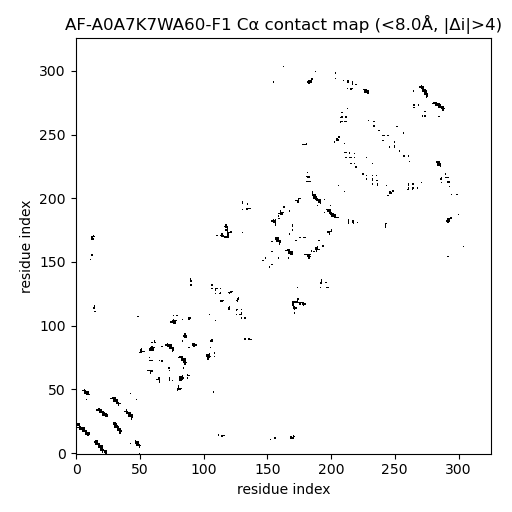 1
ATOM 1878 C C . VAL A 1 237 ? -11.947 7.769 15.939 1.00 98.31 237 VAL A C 1
ATOM 1880 O O . VAL A 1 237 ? -12.225 7.969 14.762 1.00 98.31 237 VAL A O 1
ATOM 1883 N N . ASN A 1 238 ? -11.902 8.750 16.839 1.00 97.88 238 ASN A N 1
ATOM 1884 C CA . ASN A 1 238 ? -12.187 10.141 16.495 1.00 97.88 238 ASN A CA 1
ATOM 1885 C C . ASN A 1 238 ? -11.131 10.733 15.556 1.00 97.88 238 ASN A C 1
ATOM 1887 O O . ASN A 1 238 ? -11.495 11.412 14.602 1.00 97.88 238 ASN A O 1
ATOM 1891 N N . HIS A 1 239 ? -9.848 10.434 15.779 1.00 97.31 239 HIS A N 1
ATOM 1892 C CA . HIS A 1 239 ? -8.769 10.895 14.904 1.00 97.31 239 HIS A CA 1
ATOM 1893 C C . HIS A 1 239 ? -8.834 10.271 13.501 1.00 97.31 239 HIS A C 1
ATOM 1895 O O . HIS A 1 239 ? -8.462 10.911 12.524 1.00 97.31 239 HIS A O 1
ATOM 1901 N N . HIS A 1 240 ? -9.324 9.033 13.387 1.00 96.88 240 HIS A N 1
ATOM 1902 C CA . HIS A 1 240 ? -9.434 8.308 12.117 1.00 96.88 240 HIS A CA 1
ATOM 1903 C C . HIS A 1 240 ? -10.877 8.211 11.601 1.00 96.88 240 HIS A C 1
ATOM 1905 O O . HIS A 1 240 ? -11.176 7.306 10.822 1.00 96.88 240 HIS A O 1
ATOM 1911 N N . TRP A 1 241 ? -11.772 9.116 12.010 1.00 96.62 241 TRP A N 1
ATOM 1912 C CA . TRP A 1 241 ? -13.200 9.023 11.688 1.00 96.62 241 TRP A CA 1
ATOM 1913 C C . TRP A 1 241 ? -13.471 8.996 10.178 1.00 96.62 241 TRP A C 1
ATOM 1915 O O . TRP A 1 241 ? -14.161 8.095 9.698 1.00 96.62 241 TRP A O 1
ATOM 1925 N N . ASP A 1 242 ? -12.860 9.916 9.425 1.00 93.75 242 ASP A N 1
ATOM 1926 C CA . ASP A 1 242 ? -13.017 9.969 7.967 1.00 93.75 242 ASP A CA 1
ATOM 1927 C C . ASP A 1 242 ? -12.254 8.832 7.257 1.00 93.75 242 ASP A C 1
ATOM 1929 O O . ASP A 1 242 ? -12.879 8.110 6.473 1.00 93.75 242 ASP A O 1
ATOM 1933 N N . PRO A 1 243 ? -10.969 8.542 7.583 1.00 93.56 243 PRO A N 1
ATOM 1934 C CA . PRO A 1 243 ? -10.250 7.394 7.015 1.00 93.56 243 PRO A CA 1
ATOM 1935 C C . PRO A 1 243 ? -10.927 6.033 7.228 1.00 93.56 243 PRO A C 1
ATOM 1937 O O . PRO A 1 243 ? -10.750 5.121 6.417 1.00 93.56 243 PRO A O 1
ATOM 1940 N N . LEU A 1 244 ? -11.714 5.875 8.300 1.00 95.00 244 LEU A N 1
ATOM 1941 C CA . LEU A 1 244 ? -12.486 4.659 8.564 1.00 95.00 244 LEU A CA 1
ATOM 1942 C C . LEU A 1 244 ? -13.599 4.422 7.531 1.00 95.00 244 LEU A C 1
ATOM 1944 O O . LEU A 1 244 ? -14.051 3.280 7.413 1.00 95.00 244 LEU A O 1
ATOM 1948 N N . GLN A 1 245 ? -14.021 5.439 6.768 1.00 94.81 245 GLN A N 1
ATOM 1949 C CA . GLN A 1 245 ? -15.020 5.329 5.694 1.00 94.81 245 GLN A CA 1
ATOM 1950 C C . GLN A 1 245 ? -16.270 4.561 6.158 1.00 94.81 245 GLN A C 1
ATOM 1952 O O . GLN A 1 245 ? -16.605 3.481 5.662 1.00 94.81 245 GLN A O 1
ATOM 1957 N N . LEU A 1 246 ? -16.926 5.105 7.182 1.00 94.81 246 LEU A N 1
ATOM 1958 C CA . LEU A 1 246 ? -17.898 4.413 8.033 1.00 94.81 246 LEU A CA 1
ATOM 1959 C C . LEU A 1 246 ? -19.286 4.181 7.405 1.00 94.81 246 LEU A C 1
ATOM 1961 O O . LEU A 1 246 ? -20.136 3.506 7.996 1.00 94.81 246 LEU A O 1
ATOM 1965 N N . GLY A 1 247 ? -19.537 4.718 6.210 1.00 92.06 247 GLY A N 1
ATOM 1966 C CA . GLY A 1 247 ? -20.807 4.577 5.503 1.00 92.06 247 GLY A CA 1
ATOM 1967 C C . GLY A 1 247 ? -21.978 5.112 6.330 1.00 92.06 247 GLY A C 1
ATOM 1968 O O . GLY A 1 247 ? -22.045 6.297 6.635 1.00 92.06 247 GLY A O 1
ATOM 1969 N N . LYS A 1 248 ? -22.906 4.232 6.724 1.00 92.94 248 LYS A N 1
ATOM 1970 C CA . LYS A 1 248 ? -24.106 4.623 7.485 1.00 92.94 248 LYS A CA 1
ATOM 1971 C C . LYS A 1 248 ? -23.799 5.212 8.868 1.00 92.94 248 LYS A C 1
ATOM 1973 O O . LYS A 1 248 ? -24.646 5.915 9.401 1.00 92.94 248 LYS A O 1
ATOM 1978 N N . LEU A 1 249 ? -22.627 4.931 9.448 1.00 96.69 249 LEU A N 1
ATOM 1979 C CA . LEU A 1 249 ? -22.258 5.460 10.769 1.00 96.69 249 LEU A CA 1
ATOM 1980 C C . LEU A 1 249 ? -21.604 6.850 10.695 1.00 96.69 249 LEU A C 1
ATOM 1982 O O . LEU A 1 249 ? -21.400 7.465 11.733 1.00 96.69 249 LEU A O 1
ATOM 1986 N N . THR A 1 250 ? -21.278 7.367 9.500 1.00 95.94 250 THR A N 1
ATOM 1987 C CA . THR A 1 250 ? -20.556 8.645 9.340 1.00 95.94 250 THR A CA 1
ATOM 1988 C C . THR A 1 250 ? -21.273 9.820 10.012 1.00 95.94 250 THR A C 1
ATOM 1990 O O . THR A 1 250 ? -20.609 10.699 10.558 1.00 95.94 250 THR A O 1
ATOM 1993 N N . GLY A 1 251 ? -22.611 9.808 10.022 1.00 96.06 251 GLY A N 1
ATOM 1994 C CA . GLY A 1 251 ? -23.441 10.861 10.613 1.00 96.06 251 GLY A CA 1
ATOM 1995 C C . GLY A 1 251 ? -23.498 10.880 12.145 1.00 96.06 251 GLY A C 1
ATOM 1996 O O . GLY A 1 251 ? -24.134 11.773 12.689 1.00 96.06 251 GLY A O 1
ATOM 1997 N N . THR A 1 252 ? -22.868 9.934 12.856 1.00 97.69 252 THR A N 1
ATOM 1998 C CA . THR A 1 252 ? -22.914 9.892 14.328 1.00 97.69 252 THR A CA 1
ATOM 1999 C C . THR A 1 252 ? -22.114 11.050 14.962 1.00 97.69 252 THR A C 1
ATOM 2001 O O . THR A 1 252 ? -20.884 11.114 14.782 1.00 97.69 252 THR A O 1
ATOM 2004 N N . PRO A 1 253 ? -22.760 11.933 15.755 1.00 97.19 253 PRO A N 1
ATOM 2005 C CA . PRO A 1 253 ? -22.103 13.030 16.467 1.00 97.19 253 PRO A CA 1
ATOM 2006 C C . PRO A 1 253 ? -21.031 12.548 17.450 1.00 97.19 253 PRO A C 1
ATOM 2008 O O . PRO A 1 253 ? -21.165 11.490 18.060 1.00 97.19 253 PRO A O 1
ATOM 2011 N N . VAL A 1 254 ? -19.975 13.346 17.652 1.00 96.88 254 VAL A N 1
ATOM 2012 C CA . VAL A 1 254 ? -18.840 13.000 18.536 1.00 96.88 254 VAL A CA 1
ATOM 2013 C C . VAL A 1 254 ? -19.271 12.531 19.940 1.00 96.88 254 VAL A C 1
ATOM 2015 O O . VAL A 1 254 ? -18.758 11.492 20.369 1.00 96.88 254 VAL A O 1
ATOM 2018 N N . PRO A 1 255 ? -20.221 13.193 20.638 1.00 96.75 255 PRO A N 1
ATOM 2019 C CA . PRO A 1 255 ? -20.650 12.772 21.977 1.00 96.75 255 PRO A CA 1
ATOM 2020 C C . PRO A 1 255 ? -21.304 11.382 22.017 1.00 96.75 255 PRO A C 1
ATOM 2022 O O . PRO A 1 255 ? -21.210 10.676 23.019 1.00 96.75 255 PRO A O 1
ATOM 2025 N N . GLU A 1 256 ? -21.925 10.952 20.917 1.00 97.38 256 GLU A N 1
ATOM 2026 C CA . GLU A 1 256 ? -22.658 9.682 20.828 1.00 97.38 256 GLU A CA 1
ATOM 2027 C C . GLU A 1 256 ? -21.754 8.489 20.483 1.00 97.38 256 GLU A C 1
ATOM 2029 O O . GLU A 1 256 ? -22.100 7.331 20.733 1.00 97.38 256 GLU A O 1
ATOM 2034 N N . ARG A 1 257 ? -20.553 8.742 19.946 1.00 97.88 257 ARG A N 1
ATOM 2035 C CA . ARG A 1 257 ? -19.616 7.683 19.529 1.00 97.88 257 ARG A CA 1
ATOM 2036 C C . ARG A 1 257 ? -19.156 6.834 20.710 1.00 97.88 257 ARG A C 1
ATOM 2038 O O . ARG A 1 257 ? -19.117 5.609 20.607 1.00 97.88 257 ARG A O 1
ATOM 2045 N N . GLY A 1 258 ? -18.823 7.469 21.836 1.00 97.50 258 GLY A N 1
ATOM 2046 C CA . GLY A 1 258 ? -18.326 6.793 23.039 1.00 97.50 258 GLY A CA 1
ATOM 2047 C C . GLY A 1 258 ? -19.258 5.672 23.528 1.00 97.50 258 GLY A C 1
ATOM 2048 O O . GLY A 1 258 ? -18.823 4.517 23.595 1.00 97.50 258 GLY A O 1
ATOM 2049 N N . PRO A 1 259 ? -20.543 5.965 23.802 1.00 97.75 259 PRO A N 1
ATOM 2050 C CA . PRO A 1 259 ? -21.533 4.957 24.180 1.00 97.75 259 PRO A CA 1
ATOM 2051 C C . PRO A 1 259 ? -21.612 3.762 23.218 1.00 97.75 259 PRO A C 1
ATOM 2053 O O . PRO A 1 259 ? -21.614 2.612 23.666 1.00 97.75 259 PRO A O 1
ATOM 2056 N N . HIS A 1 260 ? -21.603 3.994 21.901 1.00 98.19 260 HIS A N 1
ATOM 2057 C CA . HIS A 1 260 ? -21.641 2.909 20.916 1.00 98.19 260 HIS A CA 1
ATOM 2058 C C . HIS A 1 260 ? -20.384 2.028 20.938 1.00 98.19 260 HIS A C 1
ATOM 2060 O O . HIS A 1 260 ? -20.493 0.796 20.897 1.00 98.19 260 HIS A O 1
ATOM 2066 N N . LEU A 1 261 ? -19.195 2.634 21.038 1.00 97.81 261 LEU A N 1
ATOM 2067 C CA . LEU A 1 261 ? -17.928 1.901 21.131 1.00 97.81 261 LEU A CA 1
ATOM 2068 C C . LEU A 1 261 ? -17.869 1.057 22.410 1.00 97.81 261 LEU A C 1
ATOM 2070 O O . LEU A 1 261 ? -17.500 -0.119 22.364 1.00 97.81 261 LEU A O 1
ATOM 2074 N N . LEU A 1 262 ? -18.278 1.629 23.546 1.00 96.00 262 LEU A N 1
ATOM 2075 C CA . LEU A 1 262 ? -18.292 0.930 24.829 1.00 96.00 262 LEU A CA 1
ATOM 2076 C C . LEU A 1 262 ? -19.303 -0.226 24.832 1.00 96.00 262 LEU A C 1
ATOM 2078 O O . LEU A 1 262 ? -18.996 -1.315 25.323 1.00 96.00 262 LEU A O 1
ATOM 2082 N N . ASN A 1 263 ? -20.483 -0.029 24.238 1.00 96.50 263 ASN A N 1
ATOM 2083 C CA . ASN A 1 263 ? -21.471 -1.093 24.083 1.00 96.50 263 ASN A CA 1
ATOM 2084 C C . ASN A 1 263 ? -20.920 -2.262 23.245 1.00 96.50 263 ASN A C 1
ATOM 2086 O O . ASN A 1 263 ? -21.040 -3.424 23.637 1.00 96.50 263 ASN A O 1
ATOM 2090 N N . ALA A 1 264 ? -20.247 -1.971 22.127 1.00 97.06 264 ALA A N 1
ATOM 2091 C CA . ALA A 1 264 ? -19.626 -2.996 21.291 1.00 97.06 264 ALA A CA 1
ATOM 2092 C C . ALA A 1 264 ? -18.504 -3.757 22.027 1.00 97.06 264 ALA A C 1
ATOM 2094 O O . ALA A 1 264 ? -18.442 -4.986 21.949 1.00 97.06 264 ALA A O 1
ATOM 2095 N N . LEU A 1 265 ? -17.655 -3.059 22.787 1.00 96.00 265 LEU A N 1
ATOM 2096 C CA . LEU A 1 265 ? -16.606 -3.678 23.607 1.00 96.00 265 LEU A CA 1
ATOM 2097 C C . LEU A 1 265 ? -17.171 -4.675 24.628 1.00 96.00 265 LEU A C 1
ATOM 2099 O O . LEU A 1 265 ? -16.609 -5.755 24.806 1.00 96.00 265 LEU A O 1
ATOM 2103 N N . ASN A 1 266 ? -18.283 -4.328 25.279 1.00 93.31 266 ASN A N 1
ATOM 2104 C CA . ASN A 1 266 ? -18.877 -5.148 26.337 1.00 93.31 266 ASN A CA 1
ATOM 2105 C C . ASN A 1 266 ? -19.776 -6.278 25.808 1.00 93.31 266 ASN A C 1
ATOM 2107 O O . ASN A 1 266 ? -19.856 -7.336 26.434 1.00 93.31 266 ASN A O 1
ATOM 2111 N N . SER A 1 267 ? -20.429 -6.075 24.660 1.00 95.38 267 SER A N 1
ATOM 2112 C CA . SER A 1 267 ? -21.351 -7.055 24.067 1.00 95.38 267 SER A CA 1
ATOM 2113 C C . SER A 1 267 ? -20.623 -8.201 23.356 1.00 95.38 267 SER A C 1
ATOM 2115 O O . SER A 1 267 ? -21.076 -9.342 23.380 1.00 95.38 267 SER A O 1
ATOM 2117 N N . TYR A 1 268 ? -19.459 -7.937 22.751 1.00 94.56 268 TYR A N 1
ATOM 2118 C CA . TYR A 1 268 ? -18.726 -8.920 21.941 1.00 94.56 268 TYR A CA 1
ATOM 2119 C C . TYR A 1 268 ? -17.575 -9.580 22.713 1.00 94.56 268 TYR A C 1
ATOM 2121 O O . TYR A 1 268 ? -16.412 -9.552 22.293 1.00 94.56 268 TYR A O 1
ATOM 2129 N N . LYS A 1 269 ? -17.910 -10.237 23.830 1.00 91.88 269 LYS A N 1
ATOM 2130 C CA . LYS A 1 269 ? -16.936 -10.878 24.734 1.00 91.88 269 LYS A CA 1
ATOM 2131 C C . LYS A 1 269 ? -16.067 -11.943 24.071 1.00 91.88 269 LYS A C 1
ATOM 2133 O O . LYS A 1 269 ? -14.975 -12.189 24.560 1.00 91.88 269 LYS A O 1
ATOM 2138 N N . SER A 1 270 ? -16.489 -12.567 22.969 1.00 92.75 270 SER A N 1
ATOM 2139 C CA . SER A 1 270 ? -15.660 -13.530 22.222 1.00 92.75 270 SER A CA 1
ATOM 2140 C C . SER A 1 270 ? -14.506 -12.874 21.450 1.00 92.75 270 SER A C 1
ATOM 2142 O O . SER A 1 270 ? -13.507 -13.530 21.164 1.00 92.75 270 SER A O 1
ATOM 2144 N N . ARG A 1 271 ? -14.605 -11.574 21.139 1.00 94.44 271 ARG A N 1
ATOM 2145 C CA . ARG A 1 271 ? -13.572 -10.808 20.420 1.00 94.44 271 ARG A CA 1
ATOM 2146 C C . ARG A 1 271 ? -12.736 -9.953 21.363 1.00 94.44 271 ARG A C 1
ATOM 2148 O O . ARG A 1 271 ? -11.514 -9.884 21.209 1.00 94.44 271 ARG A O 1
ATOM 2155 N N . PHE A 1 272 ? -13.388 -9.333 22.344 1.00 95.31 272 PHE A N 1
ATOM 2156 C CA . PHE A 1 272 ? -12.779 -8.360 23.243 1.00 95.31 272 PHE A CA 1
ATOM 2157 C C . PHE A 1 272 ? -12.685 -8.912 24.663 1.00 95.31 272 PHE A C 1
ATOM 2159 O O . PHE A 1 272 ? -13.647 -9.457 25.198 1.00 95.31 272 PHE A O 1
ATOM 2166 N N . LEU A 1 273 ? -11.506 -8.778 25.264 1.00 92.94 273 LEU A N 1
ATOM 2167 C CA . LEU A 1 273 ? -11.271 -9.085 26.670 1.00 92.94 273 LEU A CA 1
ATOM 2168 C C . LEU A 1 273 ? -11.308 -7.781 27.470 1.00 92.94 273 LEU A C 1
ATOM 2170 O O . LEU A 1 273 ? -10.508 -6.880 27.198 1.00 92.94 273 LEU A O 1
ATOM 2174 N N . CYS A 1 274 ? -12.183 -7.707 28.473 1.00 89.44 274 CYS A N 1
ATOM 2175 C CA . CYS A 1 274 ? -12.226 -6.594 29.417 1.00 89.44 274 CYS A CA 1
ATOM 2176 C C . CYS A 1 274 ? -11.257 -6.826 30.589 1.00 89.44 274 CYS A C 1
ATOM 2178 O O . CYS A 1 274 ? -11.156 -7.930 31.122 1.00 89.44 274 CYS A O 1
ATOM 2180 N N . GLY A 1 275 ? -10.581 -5.772 31.056 1.00 81.19 275 GLY A N 1
ATOM 2181 C CA . GLY A 1 275 ? -9.690 -5.824 32.220 1.00 81.19 275 GLY A CA 1
ATOM 2182 C C . GLY A 1 275 ? -10.356 -6.362 33.490 1.00 81.19 275 GLY A C 1
ATOM 2183 O O . GLY A 1 275 ? -9.687 -7.017 34.289 1.00 81.19 275 GLY A O 1
ATOM 2184 N N . LYS A 1 276 ? -11.676 -6.175 33.640 1.00 77.88 276 LYS A N 1
ATOM 2185 C CA . LYS A 1 276 ? -12.463 -6.735 34.752 1.00 77.88 276 LYS A CA 1
ATOM 2186 C C . LYS A 1 276 ? -12.339 -8.256 34.854 1.00 77.88 276 LYS A C 1
ATOM 2188 O O . LYS A 1 276 ? -12.210 -8.774 35.956 1.00 77.88 276 LYS A O 1
ATOM 2193 N N . GLU A 1 277 ? -12.320 -8.956 33.720 1.00 77.31 277 GLU A N 1
ATOM 2194 C CA . GLU A 1 277 ? -12.260 -10.426 33.662 1.00 77.31 277 GLU A CA 1
ATOM 2195 C C . GLU A 1 277 ? -10.934 -10.989 34.196 1.00 77.31 277 GLU A C 1
ATOM 2197 O O . GLU A 1 277 ? -10.850 -12.159 34.546 1.00 77.31 277 GLU A O 1
ATOM 2202 N N . ILE A 1 278 ? -9.896 -10.154 34.279 1.00 74.31 278 ILE A N 1
ATOM 2203 C CA . ILE A 1 278 ? -8.547 -10.535 34.717 1.00 74.31 278 ILE A CA 1
ATOM 2204 C C . ILE A 1 278 ? -8.081 -9.720 35.929 1.00 74.31 278 ILE A C 1
ATOM 2206 O O . ILE A 1 278 ? -6.882 -9.503 36.105 1.00 74.31 278 ILE A O 1
ATOM 2210 N N . LYS A 1 279 ? -9.027 -9.223 36.738 1.00 77.25 279 LYS A N 1
ATOM 2211 C CA . LYS A 1 279 ? -8.761 -8.429 37.952 1.00 77.25 279 LYS A CA 1
ATOM 2212 C C . LYS A 1 279 ? -7.894 -7.172 37.702 1.00 77.25 279 LYS A C 1
ATOM 2214 O O . LYS A 1 279 ? -7.172 -6.725 38.587 1.00 77.25 279 LYS A O 1
ATOM 2219 N N . LYS A 1 280 ? -7.956 -6.581 36.500 1.00 75.81 280 LYS A N 1
ATOM 2220 C CA . LYS A 1 280 ? -7.308 -5.301 36.139 1.00 75.81 280 LYS A CA 1
ATOM 2221 C C . LYS A 1 280 ? -8.313 -4.137 36.116 1.00 75.81 280 LYS A C 1
ATOM 2223 O O . LYS A 1 280 ? -9.506 -4.325 36.346 1.00 75.81 280 LYS A O 1
ATOM 2228 N N . LYS A 1 281 ? -7.827 -2.918 35.816 1.00 73.75 281 LYS A N 1
ATOM 2229 C CA . LYS A 1 281 ? -8.636 -1.683 35.715 1.00 73.75 281 LYS A CA 1
ATOM 2230 C C . LYS A 1 281 ? -9.908 -1.900 34.877 1.00 73.75 281 LYS A C 1
ATOM 2232 O O . LYS A 1 281 ? -9.866 -2.515 33.813 1.00 73.75 281 LYS A O 1
ATOM 2237 N N . LYS A 1 282 ? -11.029 -1.332 35.339 1.00 68.25 282 LYS A N 1
ATOM 2238 C CA . LYS A 1 282 ? -12.384 -1.534 34.788 1.00 68.25 282 LYS A CA 1
ATOM 2239 C C . LYS A 1 282 ? -12.592 -1.017 33.346 1.00 68.25 282 LYS A C 1
ATOM 2241 O O . LYS A 1 282 ? -13.626 -1.333 32.767 1.00 68.25 282 LYS A O 1
ATOM 2246 N N . CYS A 1 283 ? -11.618 -0.296 32.775 1.00 84.44 283 CYS A N 1
ATOM 2247 C CA . CYS A 1 283 ? -11.720 0.410 31.488 1.00 84.44 283 CYS A CA 1
ATOM 2248 C C . CYS A 1 283 ? -10.559 0.112 30.522 1.00 84.44 283 CYS A C 1
ATOM 2250 O O . CYS A 1 283 ? -10.206 0.970 29.716 1.00 84.44 283 CYS A O 1
ATOM 2252 N N . ILE A 1 284 ? -9.924 -1.062 30.628 1.00 92.44 284 ILE A N 1
ATOM 2253 C CA . ILE A 1 284 ? -8.915 -1.502 29.654 1.00 92.44 284 ILE A CA 1
ATOM 2254 C C . ILE A 1 284 ? -9.424 -2.681 28.833 1.00 92.44 284 ILE A C 1
ATOM 2256 O O . ILE A 1 284 ? -10.088 -3.574 29.362 1.00 92.44 284 ILE A O 1
ATOM 2260 N N . PHE A 1 285 ? -9.065 -2.700 27.556 1.00 95.38 285 PHE A N 1
ATOM 2261 C CA . PHE A 1 285 ? -9.540 -3.678 26.591 1.00 95.38 285 PHE A CA 1
ATOM 2262 C C . PHE A 1 285 ? -8.406 -4.174 25.701 1.00 95.38 285 PHE A C 1
ATOM 2264 O O . PHE A 1 285 ? -7.391 -3.499 25.506 1.00 95.38 285 PHE A O 1
ATOM 2271 N N . ARG A 1 286 ? -8.581 -5.378 25.156 1.00 94.62 286 ARG A N 1
ATOM 2272 C CA . ARG A 1 286 ? -7.729 -5.923 24.096 1.00 94.62 286 ARG A CA 1
ATOM 2273 C C . ARG A 1 286 ? -8.473 -6.925 23.233 1.00 94.62 286 ARG A C 1
ATOM 2275 O O . ARG A 1 286 ? -9.475 -7.494 23.662 1.00 94.62 286 ARG A O 1
ATOM 2282 N N . LEU A 1 287 ? -7.919 -7.218 22.060 1.00 95.25 287 LEU A N 1
ATOM 2283 C CA . LEU A 1 287 ? -8.330 -8.386 21.287 1.00 95.25 287 LEU A CA 1
ATOM 2284 C C . LEU A 1 287 ? -7.934 -9.672 22.027 1.00 95.25 287 LEU A C 1
ATOM 2286 O O . LEU A 1 287 ? -6.815 -9.782 22.547 1.00 95.25 287 LEU A O 1
ATOM 2290 N N . ARG A 1 288 ? -8.832 -10.664 22.047 1.00 93.62 288 ARG A N 1
ATOM 2291 C CA . ARG A 1 288 ? -8.503 -12.014 22.535 1.00 93.62 288 ARG A CA 1
ATOM 2292 C C . ARG A 1 288 ? -7.443 -12.666 21.662 1.00 93.62 288 ARG A C 1
ATOM 2294 O O . ARG A 1 288 ? -6.428 -13.130 22.175 1.00 93.62 288 ARG A O 1
ATOM 2301 N N . ILE A 1 289 ? -7.670 -12.624 20.351 1.00 92.38 289 ILE A N 1
ATOM 2302 C CA . ILE A 1 289 ? -6.762 -13.113 19.318 1.00 92.38 289 ILE A CA 1
ATOM 2303 C C . ILE A 1 289 ? -6.343 -11.910 18.476 1.00 92.38 289 ILE A C 1
ATOM 2305 O O . ILE A 1 289 ? -7.192 -11.176 17.969 1.00 92.38 289 ILE A O 1
ATOM 2309 N N . ARG A 1 290 ? -5.034 -11.684 18.333 1.00 90.88 290 ARG A N 1
ATOM 2310 C CA . ARG A 1 290 ? -4.478 -10.530 17.609 1.00 90.88 290 ARG A CA 1
ATOM 2311 C C . ARG A 1 290 ? -4.498 -10.762 16.095 1.00 90.88 290 ARG A C 1
ATOM 2313 O O . ARG A 1 290 ? -3.457 -10.822 15.449 1.00 90.88 290 ARG A O 1
ATOM 2320 N N . VAL A 1 291 ? -5.698 -10.890 15.544 1.00 92.19 291 VAL A N 1
ATOM 2321 C CA . VAL A 1 291 ? -5.952 -11.034 14.107 1.00 92.19 291 VAL A CA 1
ATOM 2322 C C . VAL A 1 291 ? -6.846 -9.900 13.605 1.00 92.19 291 VAL A C 1
ATOM 2324 O O . VAL A 1 291 ? -7.678 -9.399 14.376 1.00 92.19 291 VAL A O 1
ATOM 2327 N N . PRO A 1 292 ? -6.692 -9.486 12.336 1.00 93.38 292 PRO A N 1
ATOM 2328 C CA . PRO A 1 292 ? -7.601 -8.539 11.706 1.00 93.38 292 PRO A CA 1
ATOM 2329 C C . PRO A 1 292 ? -9.069 -8.982 11.754 1.00 93.38 292 PRO A C 1
ATOM 2331 O O . PRO A 1 292 ? -9.343 -10.187 11.760 1.00 93.38 292 PRO A O 1
ATOM 2334 N N . PRO A 1 293 ? -10.026 -8.038 11.763 1.00 93.75 293 PRO A N 1
ATOM 2335 C CA . PRO A 1 293 ? -11.438 -8.369 11.630 1.00 93.75 293 PRO A CA 1
ATOM 2336 C C . PRO A 1 293 ? -11.754 -8.915 10.230 1.00 93.75 293 PRO A C 1
ATOM 2338 O O . PRO A 1 293 ? -11.193 -8.475 9.226 1.00 93.75 293 PRO A O 1
ATOM 2341 N N . ASN A 1 294 ? -12.686 -9.867 10.167 1.00 88.56 294 ASN A N 1
ATOM 2342 C CA . ASN A 1 294 ? -13.158 -10.445 8.911 1.00 88.56 294 ASN A CA 1
ATOM 2343 C C . ASN A 1 294 ? -14.475 -9.786 8.474 1.00 88.56 294 ASN A C 1
ATOM 2345 O O . ASN A 1 294 ? -15.383 -9.670 9.307 1.00 88.56 294 ASN A O 1
ATOM 2349 N N . PRO A 1 295 ? -14.612 -9.404 7.192 1.00 87.75 295 PRO A N 1
ATOM 2350 C CA . PRO A 1 295 ? -15.876 -8.917 6.660 1.00 87.75 295 PRO A CA 1
ATOM 2351 C C . PRO A 1 295 ? -16.927 -10.047 6.622 1.00 87.75 295 PRO A C 1
ATOM 2353 O O . PRO A 1 295 ? -16.560 -11.224 6.548 1.00 87.75 295 PRO A O 1
ATOM 2356 N N . PRO A 1 296 ? -18.235 -9.731 6.661 1.00 80.50 296 PRO A N 1
ATOM 2357 C CA . PRO A 1 296 ? -19.286 -10.744 6.592 1.00 80.50 296 PRO A CA 1
ATOM 2358 C C . PRO A 1 296 ? -19.308 -11.452 5.226 1.00 80.50 296 PRO A C 1
ATOM 2360 O O . PRO A 1 296 ? -19.333 -10.791 4.189 1.00 80.50 296 PRO A O 1
ATOM 2363 N N . SER A 1 297 ? -19.382 -12.788 5.216 1.00 69.75 297 SER A N 1
ATOM 2364 C CA . SER A 1 297 ? -19.316 -13.604 3.989 1.00 69.75 297 SER A CA 1
ATOM 2365 C C . SER A 1 297 ? -20.420 -13.298 2.968 1.00 69.75 297 SER A C 1
ATOM 2367 O O . SER A 1 297 ? -20.182 -13.394 1.771 1.00 69.75 297 SER A O 1
ATOM 2369 N N . LYS A 1 298 ? -21.609 -12.879 3.428 1.00 61.56 298 LYS A N 1
ATOM 2370 C CA . LYS A 1 298 ? -22.802 -12.634 2.590 1.00 61.56 298 LYS A CA 1
ATOM 2371 C C . LYS A 1 298 ? -22.723 -11.384 1.697 1.00 61.56 298 LYS A C 1
ATOM 2373 O O . LYS A 1 298 ? -23.624 -11.156 0.904 1.00 61.56 298 LYS A O 1
ATOM 2378 N N . VAL A 1 299 ? -21.699 -10.539 1.853 1.00 58.72 299 VAL A N 1
ATOM 2379 C CA . VAL A 1 299 ? -21.570 -9.272 1.095 1.00 58.72 299 VAL A CA 1
ATOM 2380 C C . VAL A 1 299 ? -20.673 -9.433 -0.142 1.00 58.72 299 VAL A C 1
ATOM 2382 O O . VAL A 1 299 ? -20.501 -8.500 -0.926 1.00 58.72 299 VAL A O 1
ATOM 2385 N N . LEU A 1 300 ? -20.085 -10.615 -0.327 1.00 57.81 300 LEU A N 1
ATOM 2386 C CA . LEU A 1 300 ? -19.199 -10.916 -1.444 1.00 57.81 300 LEU A CA 1
ATOM 2387 C C . LEU A 1 300 ? -20.028 -11.497 -2.607 1.00 57.81 300 LEU A C 1
ATOM 2389 O O . LEU A 1 300 ? -20.809 -12.413 -2.361 1.00 57.81 300 LEU A O 1
ATOM 2393 N N . PRO A 1 301 ? -19.899 -10.993 -3.851 1.00 56.59 301 PRO A N 1
ATOM 2394 C CA . PRO A 1 301 ? -20.646 -11.533 -4.986 1.00 56.59 301 PRO A CA 1
ATOM 2395 C C . PRO A 1 301 ? -20.264 -12.998 -5.214 1.00 56.59 301 PRO A C 1
ATOM 2397 O O . PRO A 1 301 ? -19.111 -13.271 -5.521 1.00 56.59 301 PRO A O 1
ATOM 2400 N N . GLU A 1 302 ? -21.214 -13.930 -5.097 1.00 52.94 302 GLU A N 1
ATOM 2401 C CA . GLU A 1 302 ? -20.960 -15.383 -5.150 1.00 52.94 302 GLU A CA 1
ATOM 2402 C C . GLU A 1 302 ? -20.293 -15.856 -6.454 1.00 52.94 302 GLU A C 1
ATOM 2404 O O . GLU A 1 302 ? -19.673 -16.920 -6.478 1.00 52.94 302 GLU A O 1
ATOM 2409 N N . ARG A 1 303 ? -20.368 -15.063 -7.535 1.00 44.03 303 ARG A N 1
ATOM 2410 C CA . ARG A 1 303 ? -19.689 -15.315 -8.812 1.00 44.03 303 ARG A CA 1
ATOM 2411 C C . ARG A 1 303 ? -19.215 -14.005 -9.441 1.00 44.03 303 ARG A C 1
ATOM 2413 O O . ARG A 1 303 ? -19.979 -13.051 -9.575 1.00 44.03 303 ARG A O 1
ATOM 2420 N N . ALA A 1 304 ? -17.945 -13.956 -9.838 1.00 39.56 304 ALA A N 1
ATOM 2421 C CA . ALA A 1 304 ? -17.442 -12.892 -10.699 1.00 39.56 304 ALA A CA 1
ATOM 2422 C C . ALA A 1 304 ? -18.090 -13.028 -12.094 1.00 39.56 304 ALA A C 1
ATOM 2424 O O . ALA A 1 304 ? -18.208 -14.159 -12.567 1.00 39.56 304 ALA A O 1
ATOM 2425 N N . PRO A 1 305 ? -18.470 -11.933 -12.780 1.00 37.28 305 PRO A N 1
ATOM 2426 C CA . PRO A 1 305 ? -18.836 -12.022 -14.187 1.00 37.28 305 PRO A CA 1
ATOM 2427 C C . PRO A 1 305 ? -17.628 -12.571 -14.954 1.00 37.28 305 PRO A C 1
ATOM 2429 O O . PRO A 1 305 ? -16.523 -12.017 -14.855 1.00 37.28 305 PRO A O 1
ATOM 2432 N N . GLY A 1 306 ? -17.825 -13.697 -15.639 1.00 39.19 306 GLY A N 1
ATOM 2433 C CA . GLY A 1 306 ? -16.844 -14.257 -16.563 1.00 39.19 306 GLY A CA 1
ATOM 2434 C C . GLY A 1 306 ? -16.568 -13.296 -17.725 1.00 39.19 306 GLY A C 1
ATOM 2435 O O . GLY A 1 306 ? -17.282 -12.301 -17.882 1.00 39.19 306 GLY A O 1
ATOM 2436 N N . PRO A 1 307 ? -15.517 -13.548 -18.523 1.00 36.53 307 PRO A N 1
ATOM 2437 C CA . PRO A 1 307 ? -15.300 -12.791 -19.747 1.00 36.53 307 PRO A CA 1
ATOM 2438 C C . PRO A 1 307 ? -16.553 -12.919 -20.620 1.00 36.53 307 PRO A C 1
ATOM 2440 O O . PRO A 1 307 ? -17.050 -14.022 -20.832 1.00 36.53 307 PRO A O 1
ATOM 2443 N N . ALA A 1 308 ? -17.108 -11.783 -21.042 1.00 32.84 308 ALA A N 1
ATOM 2444 C CA . ALA A 1 308 ? -18.287 -11.748 -21.892 1.00 32.84 308 ALA A CA 1
ATOM 2445 C C . ALA A 1 308 ? -17.980 -12.495 -23.195 1.00 32.84 308 ALA A C 1
ATOM 2447 O O . ALA A 1 308 ? -17.137 -12.055 -23.976 1.00 32.84 308 ALA A O 1
ATOM 2448 N N . GLU A 1 309 ? -18.650 -13.624 -23.412 1.00 29.58 309 GLU A N 1
ATOM 2449 C CA . GLU A 1 309 ? -18.692 -14.261 -24.720 1.00 29.58 309 GLU A CA 1
ATOM 2450 C C . GLU A 1 309 ? -19.273 -13.263 -25.725 1.00 29.58 309 GLU A C 1
ATOM 2452 O O . GLU A 1 309 ? -20.320 -12.644 -25.512 1.00 29.58 309 GLU A O 1
ATOM 2457 N N . SER A 1 310 ? -18.529 -13.091 -26.809 1.00 35.50 310 SER A N 1
ATOM 2458 C CA . SER A 1 310 ? -18.869 -12.346 -28.009 1.00 35.50 310 SER A CA 1
ATOM 2459 C C . SER A 1 310 ? -20.299 -12.640 -28.468 1.00 35.50 310 SER A C 1
ATOM 2461 O O . SER A 1 310 ? -20.555 -13.653 -29.116 1.00 35.50 310 SER A O 1
ATOM 2463 N N . ARG A 1 311 ? -21.237 -11.734 -28.176 1.00 28.53 311 ARG A N 1
ATOM 2464 C CA . ARG A 1 311 ? -22.514 -11.677 -28.891 1.00 28.53 311 ARG A CA 1
ATOM 2465 C C . ARG A 1 311 ? -22.342 -10.765 -30.095 1.00 28.53 311 ARG A C 1
ATOM 2467 O O . ARG A 1 311 ? -22.243 -9.548 -29.959 1.00 28.53 311 ARG A O 1
ATOM 2474 N N . SER A 1 312 ? -22.275 -11.392 -31.262 1.00 28.73 312 SER A N 1
ATOM 2475 C CA . SER A 1 312 ? -22.470 -10.775 -32.566 1.00 28.73 312 SER A CA 1
ATOM 2476 C C . SER A 1 312 ? -23.741 -9.917 -32.555 1.00 28.73 312 SER A C 1
ATOM 2478 O O . SER A 1 312 ? -24.837 -10.386 -32.252 1.00 28.73 312 SER A O 1
ATOM 2480 N N . CYS A 1 313 ? -23.588 -8.630 -32.864 1.00 27.30 313 CYS A N 1
ATOM 2481 C CA . CYS A 1 313 ? -24.706 -7.728 -33.110 1.00 27.30 313 CYS A CA 1
ATOM 2482 C C . CYS A 1 313 ? -25.328 -8.057 -34.473 1.00 27.30 313 CYS A C 1
ATOM 2484 O O . CYS A 1 313 ? -24.866 -7.555 -35.496 1.00 27.30 313 CYS A O 1
ATOM 2486 N N . GLU A 1 314 ? -26.398 -8.850 -34.498 1.00 27.22 314 GLU A N 1
ATOM 2487 C CA . GLU A 1 314 ? -27.329 -8.826 -35.627 1.00 27.22 314 GLU A CA 1
ATOM 2488 C C . GLU A 1 314 ? -28.291 -7.640 -35.476 1.00 27.22 314 GLU A C 1
ATOM 2490 O O . GLU A 1 314 ? -29.143 -7.579 -34.586 1.00 27.22 314 GLU A O 1
ATOM 2495 N N . LEU A 1 315 ? -28.126 -6.667 -36.371 1.00 31.27 315 LEU A N 1
ATOM 2496 C CA . LEU A 1 315 ? -29.014 -5.528 -36.569 1.00 31.27 315 LEU A CA 1
ATOM 2497 C C . LEU A 1 315 ? -30.393 -6.002 -37.058 1.00 31.27 315 LEU A C 1
ATOM 2499 O O . LEU A 1 315 ? -30.574 -6.280 -38.243 1.00 31.27 315 LEU A O 1
ATOM 2503 N N . LYS A 1 316 ? -31.406 -6.009 -36.184 1.00 29.06 316 LYS A N 1
ATOM 2504 C CA . LYS A 1 316 ? -32.812 -6.028 -36.621 1.00 29.06 316 LYS A CA 1
ATOM 2505 C C . LYS A 1 316 ? -33.297 -4.600 -36.871 1.00 29.06 316 LYS A C 1
ATOM 2507 O O . LYS A 1 316 ? -33.493 -3.816 -35.945 1.00 29.06 316 LYS A O 1
ATOM 2512 N N . LYS A 1 317 ? -33.480 -4.282 -38.155 1.00 31.34 317 LYS A N 1
ATOM 2513 C CA . LYS A 1 317 ? -34.114 -3.058 -38.660 1.00 31.34 317 LYS A CA 1
ATOM 2514 C C . LYS A 1 317 ? -35.535 -2.922 -38.098 1.00 31.34 317 LYS A C 1
ATOM 2516 O O . LYS A 1 317 ? -36.365 -3.811 -38.259 1.00 31.34 317 LYS A O 1
ATOM 2521 N N . SER A 1 318 ? -35.809 -1.779 -37.476 1.00 26.81 318 SER A N 1
ATOM 2522 C CA . SER A 1 318 ? -37.153 -1.311 -37.134 1.00 26.81 318 SER A CA 1
ATOM 2523 C C . SER A 1 318 ? -37.814 -0.720 -38.382 1.00 26.81 318 SER A C 1
ATOM 2525 O O . SER A 1 318 ? -37.339 0.286 -38.902 1.00 26.81 318 SER A O 1
ATOM 2527 N N . GLY A 1 319 ? -38.925 -1.306 -38.827 1.00 28.16 319 GLY A N 1
ATOM 2528 C CA . GLY A 1 319 ? -39.836 -0.715 -39.805 1.00 28.16 319 GLY A CA 1
ATOM 2529 C C . GLY A 1 319 ? -41.270 -0.799 -39.291 1.00 28.16 319 GLY A C 1
ATOM 2530 O O . GLY A 1 319 ? -41.893 -1.852 -39.368 1.00 28.16 319 GLY A O 1
ATOM 2531 N N . LYS A 1 320 ? -41.791 0.304 -38.744 1.00 30.75 320 LYS A N 1
ATOM 2532 C CA . LYS A 1 320 ? -43.227 0.522 -38.527 1.00 30.75 320 LYS A CA 1
ATOM 2533 C C . LYS A 1 320 ? -43.692 1.523 -39.580 1.00 30.75 320 LYS A C 1
ATOM 2535 O O . LYS A 1 320 ? -43.310 2.685 -39.498 1.00 30.75 320 LYS A O 1
ATOM 2540 N N . SER A 1 321 ? -44.534 1.095 -40.517 1.00 31.14 321 SER A N 1
ATOM 2541 C CA . SER A 1 321 ? -45.405 2.004 -41.264 1.00 31.14 321 SER A CA 1
ATOM 2542 C C . SER A 1 321 ? -46.847 1.556 -41.065 1.00 31.14 321 SER A C 1
ATOM 2544 O O . SER A 1 321 ? -47.177 0.384 -41.240 1.00 31.14 321 SER A O 1
ATOM 2546 N N . LYS A 1 322 ? -47.663 2.492 -40.585 1.00 33.56 322 LYS A N 1
ATOM 2547 C CA . LYS A 1 322 ? -49.089 2.344 -40.303 1.00 33.56 322 LYS A CA 1
ATOM 2548 C C . LYS A 1 322 ? -49.857 2.557 -41.607 1.00 33.56 322 LYS A C 1
ATOM 2550 O O . LYS A 1 322 ? -49.643 3.577 -42.251 1.00 33.56 322 LYS A O 1
ATOM 2555 N N . TYR A 1 323 ? -50.802 1.678 -41.922 1.00 30.61 323 TYR A N 1
ATOM 2556 C CA . TYR A 1 323 ? -51.936 2.011 -42.781 1.00 30.61 323 TYR A CA 1
ATOM 2557 C C . TYR A 1 323 ? -53.224 1.692 -42.023 1.00 30.61 323 TYR A C 1
ATOM 2559 O O . TYR A 1 323 ? -53.410 0.585 -41.524 1.00 30.61 323 TYR A O 1
ATOM 2567 N N . VAL A 1 324 ? -54.066 2.714 -41.890 1.00 33.25 324 VAL A N 1
ATOM 2568 C CA . VAL A 1 324 ? -55.448 2.646 -41.414 1.00 33.25 324 VAL A CA 1
ATOM 2569 C C . VAL A 1 324 ? -56.324 2.787 -42.653 1.00 33.25 324 VAL A C 1
ATOM 2571 O O . VAL A 1 324 ? -56.111 3.698 -43.449 1.00 33.25 324 VAL A O 1
ATOM 2574 N N . HIS A 1 325 ? -57.270 1.865 -42.812 1.00 32.19 325 HIS A N 1
ATOM 2575 C CA . HIS A 1 325 ? -58.289 1.876 -43.856 1.00 32.19 325 HIS A CA 1
ATOM 2576 C C . HIS A 1 325 ? -59.204 3.103 -43.756 1.00 32.19 325 HIS A C 1
ATOM 2578 O O . HIS A 1 325 ? -59.732 3.390 -42.679 1.00 32.19 325 HIS A O 1
ATOM 2584 N N . LYS A 1 326 ? -59.476 3.724 -44.905 1.00 31.38 326 LYS A N 1
ATOM 2585 C CA . LYS A 1 326 ? -60.833 3.979 -45.398 1.00 31.38 326 LYS A CA 1
ATOM 2586 C C . LYS A 1 326 ? -60.831 3.893 -46.914 1.00 31.38 326 LYS A C 1
ATOM 2588 O O . LYS A 1 326 ? -59.847 4.388 -47.505 1.00 31.38 326 LYS A O 1
#

Foldseek 3Di:
DDAQDWWWFQDLLRATFIWGFHADDPVQQWTWTQGPVRDTDIGHVVRIGAADDPPDQAAAPQPRDRDADDQFGWAAAPPRRHTHTQVRAQPRNHPPPDDPPDGDHGLVVLSNVFFDQQETDQDDDSNVVLQVSQLTDPDDLVPDDPDDPPPRQLQQQWEQAPPSRDIHRSRSANPGPGGDQGLPHQKHWHTCNRVVGHIDIDGHADDLLLLLLSLQLRVVVVDVDAKDFLVSSLVSCVVCVVVVVNVVCNPPDSVRSSVSNVCSQVVCCQFKDALVVVVGDRGMIHGPDSHRDDDDPVVDDPDDDDDDDDDDDDDDDDDDDDDDDD

Mean predicted aligned error: 9.19 Å

pLDDT: mean 85.69, std 18.31, range [26.81, 98.31]

Nearest PDB structures (foldseek):
  5xfr-assembly1_A  TM=9.123E-01  e=1.612E-41  Homo sapiens
  5xfp-assembly2_B  TM=9.267E-01  e=4.592E-40  Homo sapiens
  5xfn-assembly1_A  TM=9.013E-01  e=9.136E-39  Homo sapiens
  5xfp-assembly3_E  TM=8.889E-01  e=1.764E-38  Homo sapiens
  5oqd-assembly2_B  TM=8.748E-01  e=1.934E-11  Drosophila melanogaster

Radius of gyration: 25.87 Å; Cα contacts (8 Å, |Δi|>4): 507; chains: 1; bounding box: 91×35×83 Å

Sequence (326 aa):
LTEGQYVLCRWTDGLYYLGKIKRVSGSKQSCLVTFEDNSKYWVLWKDIQHAGVPGEEPKCSVCLGKTPGPANDILICGKCGLGYHQQCHVPVAGSGQGPPGTPWFCRRCIFALAVRKGGALKKGAIARTLQAVKMVLSYDPELLDPAPASSSRWYLKMLQCYRCRQWFHEACTQCLSDPMLFGDRFYVFFCSVCNQGPEYIKRLPLRWVDVVHLALYNLGVQSKKKYFNFEEILAFVNHHWDPLQLGKLTGTPVPERGPHLLNALNSYKSRFLCGKEIKKKKCIFRLRIRVPPNPPSKVLPERAPGPAESRSCELKKSGKSKYVHK